Protein AF-A0A1I7PHN3-F1 (afdb_monomer_lite)

Organism: NCBI:txid1838286

Foldseek 3Di:
DEWECLDLQWIKDAFPWDFQDDDDPDDQKDFDQWFKKFALQWVAADQPADPWDWWWDQPFFKAFPVSHGQSTFTWDLLNPPPVPCLPQWDRSGSRMITTTHPPDGDGRIHHRVTQRIHGMTITNRVVCVVPVVGGDDAQDKGFMGDTVDDGTGGMYTYHHNPVPQPPVNVVVVVVVVVVVVVVVVVVVVVD

Structure (mmCIF, N/CA/C/O backbone):
data_AF-A0A1I7PHN3-F1
#
_entry.id   AF-A0A1I7PHN3-F1
#
loop_
_atom_site.group_PDB
_atom_site.id
_atom_site.type_symbol
_atom_site.label_atom_id
_atom_site.label_alt_id
_atom_site.label_comp_id
_atom_site.label_asym_id
_atom_site.label_entity_id
_atom_site.label_seq_id
_atom_site.pdbx_PDB_ins_code
_atom_site.Cartn_x
_atom_site.Cartn_y
_atom_site.Cartn_z
_atom_site.occupancy
_atom_site.B_iso_or_equiv
_atom_site.auth_seq_id
_atom_site.auth_comp_id
_atom_site.auth_asym_id
_atom_site.auth_ato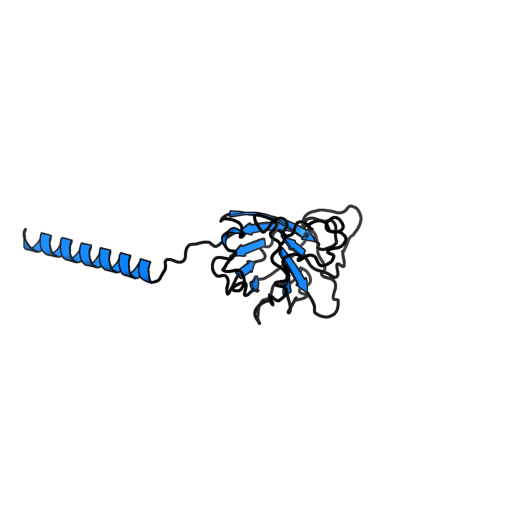m_id
_atom_site.pdbx_PDB_model_num
ATOM 1 N N . MET A 1 1 ? -2.211 -5.853 -6.332 1.00 86.94 1 MET A N 1
ATOM 2 C CA . MET A 1 1 ? -1.554 -5.504 -5.051 1.00 86.94 1 MET A CA 1
ATOM 3 C C . MET A 1 1 ? -2.606 -4.993 -4.086 1.00 86.94 1 MET A C 1
ATOM 5 O O . MET A 1 1 ? -3.570 -4.379 -4.527 1.00 86.94 1 MET A O 1
ATOM 9 N N . THR A 1 2 ? -2.439 -5.225 -2.792 1.00 91.44 2 THR A N 1
ATOM 10 C CA . THR A 1 2 ? -3.258 -4.582 -1.760 1.00 91.44 2 THR A CA 1
ATOM 11 C C . THR A 1 2 ? -2.400 -3.702 -0.872 1.00 91.44 2 THR A C 1
ATOM 13 O O . THR A 1 2 ? -1.249 -4.045 -0.610 1.00 91.44 2 THR A O 1
ATOM 16 N N . VAL A 1 3 ? -2.964 -2.585 -0.423 1.00 91.44 3 VAL A N 1
ATOM 17 C CA . VAL A 1 3 ? -2.303 -1.626 0.464 1.00 91.44 3 VAL A CA 1
ATOM 18 C C . VAL A 1 3 ? -3.120 -1.482 1.738 1.00 91.44 3 VAL A C 1
ATOM 20 O O . VAL A 1 3 ? -4.308 -1.177 1.666 1.00 91.44 3 VAL A O 1
ATOM 23 N N . ASP A 1 4 ? -2.495 -1.691 2.888 1.00 92.44 4 ASP A N 1
ATOM 24 C CA . ASP A 1 4 ? -3.081 -1.457 4.206 1.00 92.44 4 ASP A CA 1
ATOM 25 C C . ASP A 1 4 ? -2.299 -0.350 4.908 1.00 92.44 4 ASP A C 1
ATOM 27 O O . ASP A 1 4 ? -1.143 -0.535 5.282 1.00 92.44 4 ASP A O 1
ATOM 31 N N . TRP A 1 5 ? -2.930 0.811 5.061 1.00 91.31 5 TRP A N 1
ATOM 32 C CA . TRP A 1 5 ? -2.353 1.972 5.739 1.00 91.31 5 TRP A CA 1
ATOM 33 C C . TRP A 1 5 ? -3.040 2.269 7.080 1.00 91.31 5 TRP A C 1
ATOM 35 O O . TRP A 1 5 ? -2.892 3.363 7.616 1.00 91.31 5 TRP A O 1
ATOM 45 N N . SER A 1 6 ? -3.784 1.309 7.645 1.00 89.69 6 SER A N 1
ATOM 46 C CA . SER A 1 6 ? -4.470 1.477 8.938 1.00 89.69 6 SER A CA 1
ATOM 47 C C . SER A 1 6 ? -3.533 1.810 10.102 1.00 89.69 6 SER A C 1
ATOM 49 O O . SER A 1 6 ? -3.949 2.482 11.047 1.00 89.69 6 SER A O 1
ATOM 51 N N . ASP A 1 7 ? -2.273 1.389 10.007 1.00 90.00 7 ASP A N 1
ATOM 52 C CA . ASP A 1 7 ? -1.182 1.765 10.895 1.00 90.00 7 ASP A CA 1
ATOM 53 C C . ASP A 1 7 ? -0.070 2.418 10.072 1.00 90.00 7 ASP A C 1
ATOM 55 O O . ASP A 1 7 ? 0.645 1.747 9.328 1.00 90.00 7 ASP A O 1
ATOM 59 N N . LEU A 1 8 ? 0.093 3.736 10.211 1.00 86.81 8 LEU A N 1
ATOM 60 C CA . LEU A 1 8 ? 1.132 4.458 9.481 1.00 86.81 8 LEU A CA 1
ATOM 61 C C . LEU A 1 8 ? 2.546 4.051 9.901 1.00 86.81 8 LEU A C 1
ATOM 63 O O . LEU A 1 8 ? 3.457 4.242 9.112 1.00 86.81 8 LEU A O 1
ATOM 67 N N . SER A 1 9 ? 2.758 3.474 11.086 1.00 87.88 9 SER A N 1
ATOM 68 C CA . SER A 1 9 ? 4.080 2.954 11.467 1.00 87.88 9 SER A CA 1
ATOM 69 C C . SER A 1 9 ? 4.418 1.614 10.799 1.00 87.88 9 SER A C 1
ATOM 71 O O . SER A 1 9 ? 5.562 1.163 10.854 1.00 87.88 9 SER A O 1
ATOM 73 N N . ALA A 1 10 ? 3.432 0.981 10.155 1.00 88.25 10 ALA A N 1
ATOM 74 C CA . ALA A 1 10 ? 3.552 -0.333 9.544 1.00 88.25 10 ALA A CA 1
ATOM 75 C C . ALA A 1 10 ? 2.636 -0.478 8.315 1.00 88.25 10 ALA A C 1
ATOM 77 O O . ALA A 1 10 ? 1.857 -1.429 8.222 1.00 88.25 10 ALA A O 1
ATOM 78 N N . VAL A 1 11 ? 2.739 0.447 7.356 1.00 87.88 11 VAL A N 1
ATOM 79 C CA . VAL A 1 11 ? 1.954 0.412 6.113 1.00 87.88 11 VAL A CA 1
ATOM 80 C C . VAL A 1 11 ? 2.378 -0.777 5.267 1.00 87.88 11 VAL A C 1
ATOM 82 O O . VAL A 1 11 ? 3.550 -0.899 4.915 1.00 87.88 11 VAL A O 1
ATOM 85 N N . LYS A 1 12 ? 1.429 -1.645 4.914 1.00 89.69 12 LYS A N 1
ATOM 86 C CA . LYS A 1 12 ? 1.697 -2.916 4.234 1.00 89.69 12 LYS A CA 1
ATOM 87 C C . LYS A 1 12 ? 1.319 -2.864 2.767 1.00 89.69 12 LYS A C 1
ATOM 89 O O . LYS A 1 12 ? 0.202 -2.488 2.421 1.00 89.69 12 LYS A O 1
ATOM 94 N N . PHE A 1 13 ? 2.220 -3.337 1.921 1.00 87.75 13 PHE A N 1
ATOM 95 C CA . PHE A 1 13 ? 2.002 -3.582 0.503 1.00 87.75 13 PHE A CA 1
ATOM 96 C C . PHE A 1 13 ? 2.117 -5.082 0.272 1.00 87.75 13 PHE A C 1
ATOM 98 O O . PHE A 1 13 ? 3.203 -5.653 0.371 1.00 87.75 13 PHE A O 1
ATOM 105 N N . THR A 1 14 ? 0.995 -5.727 -0.027 1.00 88.19 14 THR A N 1
ATOM 106 C CA . THR A 1 14 ? 0.925 -7.180 -0.196 1.00 88.19 14 THR A CA 1
ATOM 107 C C . THR A 1 14 ? 0.687 -7.518 -1.663 1.00 88.19 14 THR A C 1
ATOM 109 O O . THR A 1 14 ? -0.251 -7.028 -2.310 1.00 88.19 14 THR A O 1
ATOM 112 N N . ALA A 1 15 ? 1.534 -8.382 -2.214 1.00 84.81 15 ALA A N 1
ATOM 113 C CA . ALA A 1 15 ? 1.330 -8.925 -3.544 1.00 84.81 15 ALA A CA 1
ATOM 114 C C . ALA A 1 15 ? 0.109 -9.859 -3.550 1.00 84.81 15 ALA A C 1
ATOM 116 O O . ALA A 1 15 ? -0.002 -10.766 -2.732 1.00 84.81 15 ALA A O 1
ATOM 117 N N . THR A 1 16 ? -0.814 -9.662 -4.492 1.00 80.50 16 THR A N 1
ATOM 118 C CA . THR A 1 16 ? -2.050 -10.463 -4.580 1.00 80.50 16 THR A CA 1
ATOM 119 C C . THR A 1 16 ? -1.989 -11.584 -5.613 1.00 80.50 16 THR A C 1
ATOM 121 O O . THR A 1 16 ? -3.005 -12.216 -5.883 1.00 80.50 16 THR A O 1
ATOM 124 N N . GLY A 1 17 ? -0.832 -11.820 -6.236 1.00 64.38 17 GLY A N 1
ATOM 125 C CA . GLY A 1 17 ? -0.686 -12.877 -7.239 1.00 64.38 17 GLY A CA 1
ATOM 126 C C . GLY A 1 17 ? -1.399 -12.613 -8.576 1.00 64.38 17 GLY A C 1
ATOM 127 O O . GLY A 1 17 ? -1.397 -13.485 -9.437 1.00 64.38 17 GLY A O 1
ATOM 128 N N . ALA A 1 18 ? -2.027 -11.447 -8.768 1.00 56.97 18 ALA A N 1
ATOM 129 C CA . ALA A 1 18 ? -2.679 -11.099 -10.029 1.00 56.97 18 ALA A CA 1
ATOM 130 C C . ALA A 1 18 ? -1.631 -10.639 -11.059 1.00 56.97 18 ALA A C 1
ATOM 132 O O . ALA A 1 18 ? -0.774 -9.820 -10.733 1.00 56.97 18 ALA A O 1
ATOM 133 N N . ASN A 1 19 ? -1.704 -11.219 -12.261 1.00 52.66 19 ASN A N 1
ATOM 134 C CA . ASN A 1 19 ? -0.751 -11.081 -13.368 1.00 52.66 19 ASN A CA 1
ATOM 135 C C . ASN A 1 19 ? -0.315 -9.635 -13.646 1.00 52.66 19 ASN A C 1
ATOM 137 O O . ASN A 1 19 ? -1.150 -8.730 -13.662 1.00 52.66 19 ASN A O 1
ATOM 141 N N . SER A 1 20 ? 0.966 -9.473 -13.989 1.00 52.09 20 SER A N 1
ATOM 142 C CA . SER A 1 20 ? 1.510 -8.291 -14.663 1.00 52.09 20 SER A CA 1
ATOM 143 C C . SER A 1 20 ? 0.843 -8.154 -16.034 1.00 52.09 20 SER A C 1
ATOM 145 O O . SER A 1 20 ? 1.181 -8.907 -16.942 1.00 52.09 20 SER A O 1
ATOM 147 N N . ALA A 1 21 ? -0.156 -7.287 -16.200 1.00 46.78 21 ALA A N 1
ATOM 148 C CA . ALA A 1 21 ? -0.913 -7.223 -17.453 1.00 46.78 21 ALA A CA 1
ATOM 149 C C . ALA A 1 21 ? -0.846 -5.850 -18.131 1.00 46.78 21 ALA A C 1
ATOM 151 O O . ALA A 1 21 ? -1.607 -4.956 -17.766 1.00 46.78 21 ALA A O 1
ATOM 152 N N . ILE A 1 22 ? 0.010 -5.751 -19.158 1.00 44.19 22 ILE A N 1
ATOM 153 C CA . ILE A 1 22 ? -0.294 -5.330 -20.539 1.00 44.19 22 ILE A CA 1
ATOM 154 C C . ILE A 1 22 ? 0.897 -5.729 -21.433 1.00 44.19 22 ILE A C 1
ATOM 156 O O . ILE A 1 22 ? 2.056 -5.494 -21.102 1.00 44.19 22 ILE A O 1
ATOM 160 N N . GLU A 1 23 ? 0.580 -6.348 -22.569 1.00 40.72 23 GLU A N 1
ATOM 161 C CA . GLU A 1 23 ? 1.511 -6.757 -23.619 1.00 40.72 23 GLU A CA 1
ATOM 162 C C . GLU A 1 23 ? 1.958 -5.517 -24.406 1.00 40.72 23 GLU A C 1
ATOM 164 O O . GLU A 1 23 ? 1.186 -4.942 -25.176 1.00 40.72 23 GLU A O 1
ATOM 169 N N . TYR A 1 24 ? 3.203 -5.080 -24.204 1.00 43.56 24 TYR A N 1
ATOM 170 C CA . TYR A 1 24 ? 3.873 -4.289 -25.228 1.00 43.56 24 TYR A CA 1
ATOM 171 C C . TYR A 1 24 ? 4.230 -5.234 -26.381 1.00 43.56 24 TYR A C 1
ATOM 173 O O . TYR A 1 24 ? 4.757 -6.319 -26.129 1.00 43.56 24 TYR A O 1
ATOM 181 N N . PRO A 1 25 ? 3.960 -4.860 -27.640 1.00 45.25 25 PRO A N 1
ATOM 182 C CA . PRO A 1 25 ? 4.007 -5.792 -28.762 1.00 45.25 25 PRO A CA 1
ATOM 183 C C . PRO A 1 25 ? 5.410 -6.313 -29.137 1.00 45.25 25 PRO A C 1
ATOM 185 O O . PRO A 1 25 ? 5.509 -7.020 -30.140 1.00 45.25 25 PRO A O 1
ATOM 188 N N . ASP A 1 26 ? 6.485 -5.994 -28.396 1.00 48.38 26 ASP A N 1
ATOM 189 C CA . ASP A 1 26 ? 7.855 -6.318 -28.825 1.00 48.38 26 ASP A CA 1
ATOM 190 C C . ASP A 1 26 ? 8.870 -6.882 -27.807 1.00 48.38 26 ASP A C 1
ATOM 192 O O . ASP A 1 26 ? 9.938 -7.291 -28.266 1.00 48.38 26 ASP A O 1
ATOM 196 N N . ALA A 1 27 ? 8.608 -7.004 -26.495 1.00 44.12 27 ALA A N 1
ATOM 197 C CA . ALA A 1 27 ? 9.669 -7.440 -25.570 1.00 44.12 27 ALA A CA 1
ATOM 198 C C . ALA A 1 27 ? 9.298 -8.638 -24.691 1.00 44.12 27 ALA A C 1
ATOM 200 O O . ALA A 1 27 ? 8.416 -8.599 -23.838 1.00 44.12 27 ALA A O 1
ATOM 201 N N . THR A 1 28 ? 10.057 -9.718 -24.869 1.00 47.66 28 THR A N 1
ATOM 202 C CA . THR A 1 28 ? 9.930 -10.973 -24.121 1.00 47.66 28 THR A CA 1
ATOM 203 C C . THR A 1 28 ? 10.506 -10.931 -22.706 1.00 47.66 28 THR A C 1
ATOM 205 O O . THR A 1 28 ? 10.306 -11.893 -21.984 1.00 47.66 28 THR A O 1
ATOM 208 N N . ASN A 1 29 ? 11.217 -9.872 -22.311 1.00 51.12 29 ASN A N 1
ATOM 209 C CA . ASN A 1 29 ? 11.673 -9.596 -20.945 1.00 51.12 29 ASN A CA 1
ATOM 210 C C . ASN A 1 29 ? 12.049 -8.115 -20.883 1.00 51.12 29 ASN A C 1
ATOM 212 O O . ASN A 1 29 ? 12.830 -7.663 -21.722 1.00 51.12 29 ASN A O 1
ATOM 216 N N . TYR A 1 30 ? 11.531 -7.376 -19.905 1.00 53.06 30 TYR A N 1
ATOM 217 C CA . TYR A 1 30 ? 12.014 -6.029 -19.641 1.00 53.06 30 TYR A CA 1
ATOM 218 C C . TYR A 1 30 ? 12.937 -6.022 -18.433 1.00 53.06 30 TYR A C 1
ATOM 220 O O . TYR A 1 30 ? 12.593 -6.538 -17.372 1.00 53.06 30 TYR A O 1
ATOM 228 N N . SER A 1 31 ? 14.083 -5.387 -18.634 1.00 52.09 31 SER A N 1
ATOM 229 C CA . SER A 1 31 ? 15.007 -4.968 -17.600 1.00 52.09 31 SER A CA 1
ATOM 230 C C . SER A 1 31 ? 14.703 -3.507 -17.278 1.00 52.09 31 SER A C 1
ATOM 232 O O . SER A 1 31 ? 15.060 -2.634 -18.069 1.00 52.09 31 SER A O 1
ATOM 234 N N . PHE A 1 32 ? 14.006 -3.227 -16.177 1.00 55.41 32 PHE A N 1
ATOM 235 C CA . PHE A 1 32 ? 13.850 -1.850 -15.702 1.00 55.41 32 PHE A CA 1
ATOM 236 C C . PHE A 1 32 ? 14.680 -1.642 -14.445 1.00 55.41 32 PHE A C 1
ATOM 238 O O . PHE A 1 32 ? 14.627 -2.442 -13.508 1.00 55.41 32 PHE A O 1
ATOM 245 N N . SER A 1 33 ? 15.422 -0.540 -14.438 1.00 53.34 33 SER A N 1
ATOM 246 C CA . SER A 1 33 ? 16.357 -0.190 -13.377 1.00 53.34 33 SER A CA 1
ATOM 247 C C . SER A 1 33 ? 15.681 0.320 -12.102 1.00 53.34 33 SER A C 1
ATOM 249 O O . SER A 1 33 ? 16.317 0.308 -11.055 1.00 53.34 33 SER A O 1
ATOM 251 N N . ASP A 1 34 ? 14.410 0.739 -12.142 1.00 63.94 34 ASP A N 1
ATOM 252 C CA . ASP A 1 34 ? 14.036 1.842 -11.247 1.00 63.94 34 ASP A CA 1
ATOM 253 C C . ASP A 1 34 ? 12.703 1.725 -10.486 1.00 63.94 34 ASP A C 1
ATOM 255 O O . ASP A 1 34 ? 12.377 2.658 -9.766 1.00 63.94 34 ASP A O 1
ATOM 259 N N . GLY A 1 35 ? 11.934 0.630 -10.555 1.00 74.94 35 GLY A N 1
ATOM 260 C CA . GLY A 1 35 ? 10.776 0.460 -9.653 1.00 74.94 35 GLY A CA 1
ATOM 261 C C . GLY A 1 35 ? 9.415 0.206 -10.302 1.00 74.94 35 GLY A C 1
ATOM 262 O O . GLY A 1 35 ? 9.289 -0.116 -11.484 1.00 74.94 35 GLY A O 1
ATOM 263 N N . ILE A 1 36 ? 8.377 0.396 -9.491 1.00 78.88 36 ILE A N 1
ATOM 264 C CA . ILE A 1 36 ? 6.980 0.535 -9.912 1.00 78.88 36 ILE A CA 1
ATOM 265 C C . ILE A 1 36 ? 6.341 1.771 -9.298 1.00 78.88 36 ILE A C 1
ATOM 267 O O . ILE A 1 36 ? 6.763 2.227 -8.237 1.00 78.88 36 ILE A O 1
ATOM 271 N N . ALA A 1 37 ? 5.279 2.256 -9.932 1.00 82.56 37 ALA A N 1
ATOM 272 C CA . ALA A 1 37 ? 4.430 3.325 -9.433 1.00 82.56 37 ALA A CA 1
ATOM 273 C C . ALA A 1 37 ? 3.001 2.825 -9.199 1.00 82.56 37 ALA A C 1
ATOM 275 O O . ALA A 1 37 ? 2.405 2.155 -10.041 1.00 82.56 37 ALA A O 1
ATOM 276 N N . LEU A 1 38 ? 2.430 3.177 -8.056 1.00 86.31 38 LEU A N 1
ATOM 277 C CA . LEU A 1 38 ? 1.005 3.125 -7.785 1.00 86.31 38 LEU A CA 1
ATOM 278 C C . LEU A 1 38 ? 0.437 4.485 -8.182 1.00 86.31 38 LEU A C 1
ATOM 280 O O . LEU A 1 38 ? 0.536 5.453 -7.424 1.00 86.31 38 LEU A O 1
ATOM 284 N N . LEU A 1 39 ? -0.142 4.548 -9.378 1.00 85.00 39 LEU A N 1
ATOM 285 C CA . LEU A 1 39 ? -0.652 5.793 -9.936 1.00 85.00 39 LEU A CA 1
ATOM 286 C C . LEU A 1 39 ? -1.852 6.308 -9.147 1.00 85.00 39 LEU A C 1
ATOM 288 O O . LEU A 1 39 ? -2.760 5.535 -8.818 1.00 85.00 39 LEU A O 1
ATOM 292 N N . ASN A 1 40 ? -1.885 7.622 -8.931 1.00 85.38 40 ASN A N 1
ATOM 293 C CA . ASN A 1 40 ? -2.916 8.364 -8.210 1.00 85.38 40 ASN A CA 1
ATOM 294 C C . ASN A 1 40 ? -3.249 7.738 -6.851 1.00 85.38 40 ASN A C 1
ATOM 296 O O . ASN A 1 40 ? -4.418 7.649 -6.468 1.00 85.38 40 ASN A O 1
ATOM 300 N N . PHE A 1 41 ? -2.234 7.232 -6.150 1.00 87.25 41 PHE A N 1
ATOM 301 C CA . PHE A 1 41 ? -2.422 6.652 -4.828 1.00 87.25 41 PHE A CA 1
ATOM 302 C C . PHE A 1 41 ? -2.973 7.694 -3.851 1.00 87.25 41 PHE A C 1
ATOM 304 O O . PHE A 1 41 ? -3.959 7.442 -3.163 1.00 87.25 41 PHE A O 1
ATOM 311 N N . PHE A 1 42 ? -2.385 8.886 -3.821 1.00 86.31 42 PHE A N 1
ATOM 312 C CA . PHE A 1 42 ? -2.891 10.006 -3.042 1.00 86.31 42 PHE A CA 1
ATOM 313 C C . PHE A 1 42 ? -4.055 10.703 -3.753 1.00 86.31 42 PHE A C 1
ATOM 315 O O . PHE A 1 42 ? -4.104 10.815 -4.975 1.00 86.31 42 PHE A O 1
ATOM 322 N N . THR A 1 43 ? -5.002 11.227 -2.977 1.00 87.81 43 THR A N 1
ATOM 323 C CA . THR A 1 43 ? -6.227 11.852 -3.505 1.00 87.81 43 THR A CA 1
ATOM 324 C C . THR A 1 43 ? -6.007 13.241 -4.110 1.00 87.81 43 THR A C 1
ATOM 326 O O . THR A 1 43 ? -6.883 13.754 -4.809 1.00 87.81 43 THR A O 1
ATOM 329 N N . SER A 1 44 ? -4.854 13.867 -3.859 1.00 82.25 44 SER A N 1
ATOM 330 C CA . SER A 1 44 ? -4.475 15.145 -4.461 1.00 82.25 44 SER A CA 1
ATOM 331 C C . SER A 1 44 ? -2.964 15.338 -4.477 1.00 82.25 44 SER A C 1
ATOM 333 O O . SER A 1 44 ? -2.281 14.926 -3.538 1.00 82.25 44 SER A O 1
ATOM 335 N N . SER A 1 45 ? -2.474 16.074 -5.472 1.00 71.12 45 SER A N 1
ATOM 336 C CA . SER A 1 45 ? -1.114 16.604 -5.497 1.00 71.12 45 SER A CA 1
ATOM 337 C C . SER A 1 45 ? -0.918 17.598 -4.349 1.00 71.12 45 SER A C 1
ATOM 339 O O . SER A 1 45 ? -1.587 18.634 -4.304 1.00 71.12 45 SER A O 1
ATOM 341 N N . VAL A 1 46 ? 0.003 17.328 -3.430 1.00 60.66 46 VAL A N 1
ATOM 342 C CA . VAL A 1 46 ? 0.438 18.320 -2.439 1.00 60.66 46 VAL A CA 1
ATOM 343 C C . VAL A 1 46 ? 1.945 18.442 -2.534 1.00 60.66 46 VAL A C 1
ATOM 345 O O . VAL A 1 46 ? 2.651 17.438 -2.501 1.00 60.66 46 VAL A O 1
ATOM 348 N N . VAL A 1 47 ? 2.435 19.679 -2.607 1.00 57.25 47 VAL A N 1
ATOM 349 C CA . VAL A 1 47 ? 3.858 19.992 -2.450 1.00 57.25 47 VAL A CA 1
ATOM 350 C C . VAL A 1 47 ? 4.222 19.775 -0.982 1.00 57.25 47 VAL A C 1
ATOM 352 O O . VAL A 1 47 ? 4.271 20.713 -0.191 1.00 57.25 47 VAL A O 1
ATOM 355 N N . VAL A 1 48 ? 4.402 18.524 -0.570 1.00 54.88 48 VAL A N 1
ATOM 356 C CA . VAL A 1 48 ? 5.123 18.242 0.676 1.00 54.88 48 VAL A CA 1
ATOM 357 C C . VAL A 1 48 ? 6.573 18.103 0.250 1.00 54.88 48 VAL A C 1
ATOM 359 O O . VAL A 1 48 ? 6.912 17.102 -0.362 1.00 54.88 48 VAL A O 1
ATOM 362 N N . GLN A 1 49 ? 7.384 19.135 0.460 1.00 51.50 49 GLN A N 1
ATOM 363 C CA . GLN A 1 49 ? 8.822 19.054 0.193 1.00 51.50 49 GLN A CA 1
ATOM 364 C C . GLN A 1 49 ? 9.385 17.735 0.726 1.00 51.50 49 GLN A C 1
ATOM 366 O O . GLN A 1 49 ? 9.136 17.435 1.895 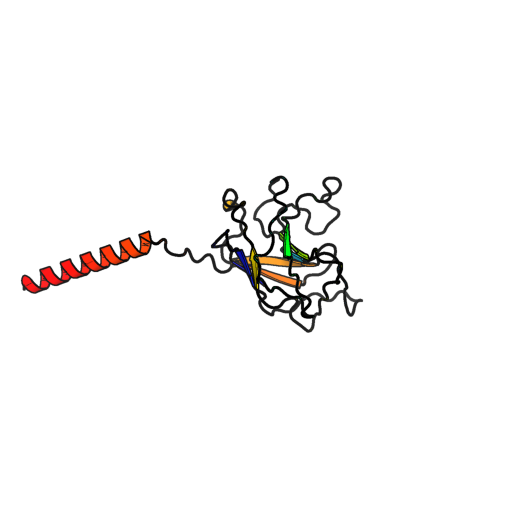1.00 51.50 49 GLN A O 1
ATOM 371 N N . ASP A 1 50 ? 10.076 16.996 -0.149 1.00 52.91 50 ASP A N 1
ATOM 372 C CA . ASP A 1 50 ? 10.939 15.841 0.120 1.00 52.91 50 ASP A CA 1
ATOM 373 C C . ASP A 1 50 ? 10.769 15.242 1.510 1.00 52.91 50 ASP A C 1
ATOM 375 O O . ASP A 1 50 ? 11.448 15.602 2.474 1.00 52.91 50 ASP A O 1
ATOM 379 N N . LEU A 1 51 ? 9.862 14.277 1.595 1.00 54.97 51 LEU A N 1
ATOM 380 C CA . LEU A 1 51 ? 9.876 13.296 2.672 1.00 54.97 51 LEU A CA 1
ATOM 381 C C . LEU A 1 51 ? 10.480 11.983 2.152 1.00 54.97 51 LEU A C 1
ATOM 383 O O . LEU A 1 51 ? 10.004 10.893 2.483 1.00 54.97 51 LEU A O 1
ATOM 387 N N . ASP A 1 52 ? 11.529 12.119 1.336 1.00 54.62 52 ASP A N 1
ATOM 388 C CA . ASP A 1 52 ? 12.413 11.050 0.884 1.00 54.62 52 ASP A CA 1
ATOM 389 C C . ASP A 1 52 ? 13.022 10.380 2.118 1.00 54.62 52 ASP A C 1
ATOM 391 O O . ASP A 1 52 ? 13.751 11.007 2.891 1.00 54.62 52 ASP A O 1
ATOM 395 N N . GLY A 1 53 ? 12.720 9.101 2.344 1.00 54.12 53 GLY A N 1
ATOM 396 C CA . GLY A 1 53 ? 13.330 8.384 3.469 1.00 54.12 53 GLY A CA 1
ATOM 397 C C . GLY A 1 53 ? 12.542 7.229 4.063 1.00 54.12 53 GLY A C 1
ATOM 398 O O . GLY A 1 53 ? 13.013 6.628 5.030 1.00 54.12 53 GLY A O 1
ATOM 399 N N . GLY A 1 54 ? 11.378 6.876 3.514 1.00 57.91 54 GLY A N 1
ATOM 400 C CA . GLY A 1 54 ? 10.702 5.650 3.924 1.00 57.91 54 GLY A CA 1
ATOM 401 C C . GLY A 1 54 ? 11.500 4.436 3.450 1.00 57.91 54 GLY A C 1
ATOM 402 O O . GLY A 1 54 ? 11.415 4.046 2.292 1.00 57.91 54 GLY A O 1
ATOM 403 N N . SER A 1 55 ? 12.295 3.831 4.329 1.00 60.44 55 SER A N 1
ATOM 404 C CA . SER A 1 55 ? 12.875 2.508 4.088 1.00 60.44 55 SER A CA 1
ATOM 405 C C . SER A 1 55 ? 11.856 1.448 4.480 1.00 60.44 55 SER A C 1
ATOM 407 O O . SER A 1 55 ? 11.219 1.559 5.530 1.00 60.44 55 SER A O 1
ATOM 409 N N . SER A 1 56 ? 11.749 0.373 3.700 1.00 62.44 56 SER A N 1
ATOM 410 C CA . SER A 1 56 ? 11.081 -0.836 4.175 1.00 62.44 56 SER A CA 1
ATOM 411 C C . SER A 1 56 ? 11.696 -1.281 5.506 1.00 62.44 56 SER A C 1
ATOM 413 O O . SER A 1 56 ? 12.922 -1.262 5.673 1.00 62.44 56 SER A O 1
ATOM 415 N N . THR A 1 57 ? 10.852 -1.690 6.448 1.00 66.31 57 THR A N 1
ATOM 416 C CA . THR A 1 57 ? 11.291 -2.257 7.726 1.00 66.31 57 THR A CA 1
ATOM 417 C C . THR A 1 57 ? 12.140 -3.515 7.489 1.00 66.31 57 THR A C 1
ATOM 419 O O . THR A 1 57 ? 11.824 -4.310 6.590 1.00 66.31 57 THR A O 1
ATOM 422 N N . PRO A 1 58 ? 13.215 -3.735 8.274 1.00 63.00 58 PRO A N 1
ATOM 423 C CA . PRO A 1 58 ? 14.038 -4.935 8.153 1.00 63.00 58 PRO A CA 1
ATOM 424 C C . PRO A 1 58 ? 13.195 -6.217 8.225 1.00 63.00 58 PRO A C 1
ATOM 426 O O . PRO A 1 58 ? 12.446 -6.414 9.178 1.00 63.00 58 PRO A O 1
ATOM 429 N N . GLY A 1 59 ? 13.332 -7.096 7.227 1.00 57.69 59 GLY A N 1
ATOM 430 C CA . GLY A 1 59 ? 12.564 -8.347 7.127 1.00 57.69 59 GLY A CA 1
ATOM 431 C C . GLY A 1 59 ? 11.335 -8.291 6.211 1.00 57.69 59 GLY A C 1
ATOM 432 O O . GLY A 1 59 ? 10.716 -9.327 5.981 1.00 57.69 59 GLY A O 1
ATOM 433 N N . SER A 1 60 ? 11.013 -7.125 5.644 1.00 63.88 60 SER A N 1
ATOM 434 C CA . SER A 1 60 ? 10.092 -7.010 4.506 1.00 63.88 60 SER A CA 1
ATOM 435 C C . SER A 1 60 ? 10.611 -7.805 3.298 1.00 63.88 60 SER A C 1
ATOM 437 O O . SER A 1 60 ? 11.812 -7.818 3.029 1.00 63.88 60 SER A O 1
ATOM 439 N N . THR A 1 61 ? 9.721 -8.491 2.576 1.00 68.75 61 THR A N 1
ATOM 440 C CA . THR A 1 61 ? 10.061 -9.417 1.477 1.00 68.75 61 THR A CA 1
ATOM 441 C C . THR A 1 61 ? 9.121 -9.250 0.286 1.00 68.75 61 THR A C 1
ATOM 443 O O . THR A 1 61 ? 8.564 -10.223 -0.219 1.00 68.75 61 THR A O 1
ATOM 446 N N . LEU A 1 62 ? 8.931 -8.017 -0.185 1.00 72.62 62 LEU A N 1
ATOM 447 C CA . LEU A 1 62 ? 8.339 -7.823 -1.505 1.00 72.62 62 LEU A CA 1
ATOM 448 C C . LEU A 1 62 ? 9.412 -8.147 -2.548 1.00 72.62 62 LEU A C 1
ATOM 450 O O . LEU A 1 62 ? 10.447 -7.485 -2.617 1.00 72.62 62 LEU A O 1
ATOM 454 N N . THR A 1 63 ? 9.196 -9.215 -3.303 1.00 72.94 63 THR A N 1
ATOM 455 C CA . THR A 1 63 ? 10.132 -9.701 -4.321 1.00 72.94 63 THR A CA 1
ATOM 456 C C . THR A 1 63 ? 9.479 -9.673 -5.683 1.00 72.94 63 THR A C 1
ATOM 458 O O . THR A 1 63 ? 8.262 -9.841 -5.794 1.00 72.94 63 THR A O 1
ATOM 461 N N . ASP A 1 64 ? 10.276 -9.457 -6.724 1.00 68.62 64 ASP A N 1
ATOM 462 C CA . ASP A 1 64 ? 9.788 -9.585 -8.090 1.00 68.62 64 ASP A CA 1
ATOM 463 C C . ASP A 1 64 ? 9.525 -11.057 -8.463 1.00 68.62 64 ASP A C 1
ATOM 465 O O . ASP A 1 64 ? 9.697 -11.998 -7.673 1.00 68.62 64 ASP A O 1
ATOM 469 N N . SER A 1 65 ? 9.091 -11.265 -9.703 1.00 67.06 65 SER A N 1
ATOM 470 C CA . SER A 1 65 ? 8.807 -12.598 -10.233 1.00 67.06 65 SER A CA 1
ATOM 471 C C . SER A 1 65 ? 10.042 -13.512 -10.331 1.00 67.06 65 SER A C 1
ATOM 473 O O . SER A 1 65 ? 9.892 -14.735 -10.353 1.00 67.06 65 SER A O 1
ATOM 475 N N . ALA A 1 66 ? 11.252 -12.944 -10.342 1.00 66.44 66 ALA A N 1
ATOM 476 C CA . ALA A 1 66 ? 12.523 -13.663 -10.375 1.00 66.44 66 ALA A CA 1
ATOM 477 C C . ALA A 1 66 ? 13.061 -13.993 -8.968 1.00 66.44 66 ALA A C 1
ATOM 479 O O . ALA A 1 66 ? 14.096 -14.651 -8.839 1.00 66.44 66 ALA A O 1
ATOM 480 N N . GLY A 1 67 ? 12.364 -13.572 -7.905 1.00 66.19 67 GLY A N 1
ATOM 481 C CA . GLY A 1 67 ? 12.811 -13.754 -6.525 1.00 66.19 67 GLY A CA 1
ATOM 482 C C . GLY A 1 67 ? 13.985 -12.849 -6.150 1.00 66.19 67 GLY A C 1
ATOM 483 O O . GLY A 1 67 ? 14.619 -13.075 -5.116 1.00 66.19 67 GLY A O 1
ATOM 484 N N . VAL A 1 68 ? 14.275 -11.830 -6.963 1.00 64.25 68 VAL A N 1
ATOM 485 C CA . VAL A 1 68 ? 15.270 -10.808 -6.653 1.00 64.25 68 VAL A CA 1
ATOM 486 C C . VAL A 1 68 ? 14.617 -9.846 -5.662 1.00 64.25 68 VAL A C 1
ATOM 488 O O . VAL A 1 68 ? 13.658 -9.137 -5.960 1.00 64.25 68 VAL A O 1
ATOM 491 N N . VAL A 1 69 ? 15.079 -9.916 -4.413 1.00 58.31 69 VAL A N 1
ATOM 492 C CA . VAL A 1 69 ? 14.540 -9.138 -3.293 1.00 58.31 69 VAL A CA 1
ATOM 493 C C . VAL A 1 69 ? 15.081 -7.713 -3.351 1.00 58.31 69 VAL A C 1
ATOM 495 O O . VAL A 1 69 ? 16.294 -7.505 -3.310 1.00 58.31 69 VAL A O 1
ATOM 498 N N . SER A 1 70 ? 14.187 -6.726 -3.302 1.00 49.31 70 SER A N 1
ATOM 499 C CA . SER A 1 70 ? 14.518 -5.386 -2.823 1.00 49.31 70 SER A CA 1
ATOM 500 C C . SER A 1 70 ? 14.626 -5.429 -1.298 1.00 49.31 70 SER A C 1
ATOM 502 O O . SER A 1 70 ? 13.628 -5.303 -0.594 1.00 49.31 70 SER A O 1
ATOM 504 N N . SER A 1 71 ? 15.827 -5.631 -0.749 1.00 45.09 71 SER A N 1
ATOM 505 C CA . SER A 1 71 ? 16.038 -5.481 0.704 1.00 45.09 71 SER A CA 1
ATOM 506 C C . SER A 1 71 ? 16.045 -4.011 1.138 1.00 45.09 71 SER A C 1
ATOM 508 O O . SER A 1 71 ? 16.187 -3.711 2.319 1.00 45.09 71 SER A O 1
ATOM 510 N N . ILE A 1 72 ? 15.934 -3.100 0.171 1.00 53.00 72 ILE A N 1
ATOM 511 C CA . ILE A 1 72 ? 15.815 -1.662 0.362 1.00 53.00 72 ILE A CA 1
ATOM 512 C C . ILE A 1 72 ? 14.739 -1.184 -0.614 1.00 53.00 72 ILE A C 1
ATOM 514 O O . ILE A 1 72 ? 15.049 -0.544 -1.618 1.00 53.00 72 ILE A O 1
ATOM 518 N N . THR A 1 73 ? 13.479 -1.572 -0.383 1.00 52.00 73 THR A N 1
ATOM 519 C CA . THR A 1 73 ? 12.384 -0.874 -1.059 1.00 52.00 73 THR A CA 1
ATOM 520 C C . THR A 1 73 ? 12.312 0.509 -0.437 1.00 52.00 73 THR A C 1
ATOM 522 O O . THR A 1 73 ? 12.123 0.629 0.778 1.00 52.00 73 THR A O 1
ATOM 525 N N . ILE A 1 74 ? 12.519 1.540 -1.244 1.00 55.03 74 ILE A N 1
ATOM 526 C CA . ILE A 1 74 ? 12.308 2.917 -0.813 1.00 55.03 74 ILE A CA 1
ATOM 527 C C . ILE A 1 74 ? 10.897 3.319 -1.208 1.00 55.03 74 ILE A C 1
ATOM 529 O O . ILE A 1 74 ? 10.441 3.028 -2.313 1.00 55.03 74 ILE A O 1
ATOM 533 N N . PHE A 1 75 ? 10.220 3.949 -0.260 1.00 53.53 75 PHE A N 1
ATOM 534 C CA . PHE A 1 75 ? 9.056 4.768 -0.502 1.00 53.53 75 PHE A CA 1
ATOM 535 C C . PHE A 1 75 ? 9.549 6.150 -0.921 1.00 53.53 75 PHE A C 1
ATOM 537 O O . PHE A 1 75 ? 10.181 6.851 -0.124 1.00 53.53 75 PHE A O 1
ATOM 544 N N . ASP A 1 76 ? 9.238 6.532 -2.150 1.00 56.75 76 ASP A N 1
ATOM 545 C CA . ASP A 1 76 ? 9.181 7.936 -2.529 1.00 56.75 76 ASP A CA 1
ATOM 546 C C . ASP A 1 76 ? 7.743 8.246 -2.948 1.00 56.75 76 ASP A C 1
ATOM 548 O O . ASP A 1 76 ? 7.050 7.450 -3.590 1.00 56.75 76 ASP A O 1
ATOM 552 N N . ARG A 1 77 ? 7.262 9.414 -2.543 1.00 54.97 77 ARG A N 1
ATOM 553 C CA . ARG A 1 77 ? 6.112 10.011 -3.197 1.00 54.97 77 ARG A CA 1
ATOM 554 C C . ARG A 1 77 ? 6.670 10.942 -4.248 1.00 54.97 77 ARG A C 1
ATOM 556 O O . ARG A 1 77 ? 6.774 12.119 -3.912 1.00 54.97 77 ARG A O 1
ATOM 563 N N . LEU A 1 78 ? 6.944 10.412 -5.453 1.00 47.59 78 LEU A N 1
ATOM 564 C CA . LEU A 1 78 ? 7.550 11.095 -6.610 1.00 47.59 78 LEU A CA 1
ATOM 565 C C . LEU A 1 78 ? 7.640 12.604 -6.377 1.00 47.59 78 LEU A C 1
ATOM 567 O O . LEU A 1 78 ? 6.782 13.399 -6.783 1.00 47.59 78 LEU A O 1
ATOM 571 N N . SER A 1 79 ? 8.642 12.962 -5.585 1.00 44.66 79 SER A N 1
ATOM 572 C CA . SER A 1 79 ? 8.797 14.294 -5.046 1.00 44.66 79 SER A CA 1
ATOM 573 C C . SER A 1 79 ? 9.731 14.965 -6.011 1.00 44.66 79 SER A C 1
ATOM 575 O O . SER A 1 79 ? 10.931 15.037 -5.798 1.00 44.66 79 SER A O 1
ATOM 577 N N . SER A 1 80 ? 9.195 15.409 -7.149 1.00 40.62 80 SER A N 1
ATOM 578 C CA . SER A 1 80 ? 9.892 16.381 -7.994 1.00 40.62 80 SER A CA 1
ATOM 579 C C . SER A 1 80 ? 11.349 16.035 -8.350 1.00 40.62 80 SER A C 1
ATOM 581 O O . SER A 1 80 ? 12.151 16.950 -8.533 1.00 40.62 80 SER A O 1
ATOM 583 N N . TRP A 1 81 ? 11.718 14.750 -8.503 1.00 39.22 81 TRP A N 1
ATOM 584 C CA . TRP A 1 81 ? 13.112 14.368 -8.806 1.00 39.22 81 TRP A CA 1
ATOM 585 C C . TRP A 1 81 ? 13.614 14.932 -10.152 1.00 39.22 81 TRP A C 1
ATOM 587 O O . TRP A 1 81 ? 14.790 14.836 -10.494 1.00 39.22 81 TRP A O 1
ATOM 597 N N . ASN A 1 82 ? 12.736 15.625 -10.883 1.00 42.75 82 ASN A N 1
ATOM 598 C CA . ASN A 1 82 ? 13.113 16.693 -11.786 1.00 42.75 82 ASN A CA 1
ATOM 599 C C . ASN A 1 82 ? 12.077 17.846 -11.779 1.00 42.75 82 ASN A C 1
ATOM 601 O O . ASN A 1 82 ? 11.210 17.907 -12.649 1.00 42.75 82 ASN A O 1
ATOM 605 N N . ASP A 1 83 ? 12.186 18.797 -10.842 1.00 44.66 83 ASP A N 1
ATOM 606 C CA . ASP A 1 83 ? 11.395 20.053 -10.782 1.00 44.66 83 ASP A CA 1
ATOM 607 C C . ASP A 1 83 ? 11.574 20.967 -12.023 1.00 44.66 83 ASP A C 1
ATOM 609 O O . ASP A 1 83 ? 11.045 22.074 -12.088 1.00 44.66 83 ASP A O 1
ATOM 613 N N . SER A 1 84 ? 12.316 20.522 -13.047 1.00 48.16 84 SER A N 1
ATOM 614 C CA . SER A 1 84 ? 12.381 21.216 -14.336 1.00 48.16 84 SER A CA 1
ATOM 615 C C . SER A 1 84 ? 11.426 20.668 -15.402 1.00 48.16 84 SER A C 1
ATOM 617 O O . SER A 1 84 ? 11.166 21.387 -16.366 1.00 48.16 84 SER A O 1
ATOM 619 N N . ASP A 1 85 ? 10.867 19.458 -15.241 1.00 46.12 85 ASP A N 1
ATOM 620 C CA . ASP A 1 85 ? 9.934 18.894 -16.228 1.00 46.12 85 ASP A CA 1
ATOM 621 C C . ASP A 1 85 ? 8.940 17.868 -15.629 1.00 46.12 85 ASP A C 1
ATOM 623 O O . ASP A 1 85 ? 9.064 16.658 -15.845 1.00 46.12 85 ASP A O 1
ATOM 627 N N . PRO A 1 86 ? 7.914 18.322 -14.879 1.00 45.88 86 PRO A N 1
ATOM 628 C CA . PRO A 1 86 ? 6.881 17.457 -14.290 1.00 45.88 86 PRO A CA 1
ATOM 629 C C . PRO A 1 86 ? 6.034 16.680 -15.323 1.00 45.88 86 PRO A C 1
ATOM 631 O O . PRO A 1 86 ? 5.209 15.854 -14.941 1.00 45.88 86 PRO A O 1
ATOM 634 N N . GLY A 1 87 ? 6.227 16.916 -16.628 1.00 43.53 87 GLY A N 1
ATOM 635 C CA . GLY A 1 87 ? 5.583 16.175 -17.718 1.00 43.53 87 GLY A CA 1
ATOM 636 C C . GLY A 1 87 ? 6.423 15.045 -18.327 1.00 43.53 87 GLY A C 1
ATOM 637 O O . GLY A 1 87 ? 5.902 14.313 -19.168 1.00 43.53 87 GLY A O 1
ATOM 638 N N . ALA A 1 88 ? 7.695 14.892 -17.940 1.00 47.09 88 ALA A N 1
ATOM 639 C CA . ALA A 1 88 ? 8.610 13.933 -18.568 1.00 47.09 88 ALA A CA 1
ATOM 640 C C . ALA A 1 88 ? 8.419 12.477 -18.103 1.00 47.09 88 ALA A C 1
ATOM 642 O O . ALA A 1 88 ? 8.851 11.559 -18.799 1.00 47.09 88 ALA A O 1
ATOM 643 N N . TYR A 1 89 ? 7.749 12.254 -16.967 1.00 55.72 89 TYR A N 1
ATOM 644 C CA . TYR A 1 89 ? 7.489 10.918 -16.432 1.00 55.72 89 TYR A CA 1
ATOM 645 C C . TYR A 1 89 ? 5.983 10.620 -16.429 1.00 55.72 89 TYR A C 1
ATOM 647 O O . TYR A 1 89 ? 5.205 11.445 -15.931 1.00 55.72 89 TYR A O 1
ATOM 655 N N . PRO A 1 90 ? 5.535 9.460 -16.947 1.00 47.03 90 PRO A N 1
ATOM 656 C CA . PRO A 1 90 ? 4.167 9.008 -16.717 1.00 47.03 90 PRO A CA 1
ATOM 657 C C . PRO A 1 90 ? 3.959 8.887 -15.200 1.00 47.03 90 PRO A C 1
ATOM 659 O O . PRO A 1 90 ? 4.665 8.125 -14.547 1.00 47.03 90 PRO A O 1
ATOM 662 N N . GLY A 1 91 ? 3.064 9.707 -14.633 1.00 50.78 91 GLY A N 1
ATOM 663 C CA . GLY A 1 91 ? 2.819 9.741 -13.183 1.00 50.78 91 GLY A CA 1
ATOM 664 C C . GLY A 1 91 ? 3.396 10.933 -12.399 1.00 50.78 91 GLY A C 1
ATOM 665 O O . GLY A 1 91 ? 3.228 11.027 -11.187 1.00 50.78 91 GLY A O 1
ATOM 666 N N . GLY A 1 92 ? 4.023 11.912 -13.063 1.00 54.12 92 GLY A N 1
ATOM 667 C CA . GLY A 1 92 ? 4.593 13.136 -12.460 1.00 54.12 92 GLY A CA 1
ATOM 668 C C . GLY A 1 92 ? 3.614 14.130 -11.813 1.00 54.12 92 GLY A C 1
ATOM 669 O O . GLY A 1 92 ? 3.831 15.336 -11.875 1.00 54.12 92 GLY A O 1
ATOM 670 N N . ASN A 1 93 ? 2.515 13.673 -11.213 1.00 61.62 93 ASN A N 1
ATOM 671 C CA . ASN A 1 93 ? 1.461 14.525 -10.659 1.00 61.62 93 ASN A CA 1
ATOM 672 C C . ASN A 1 93 ? 1.562 14.734 -9.134 1.00 61.62 93 ASN A C 1
ATOM 674 O O . ASN A 1 93 ? 0.677 15.354 -8.550 1.00 61.62 93 ASN A O 1
ATOM 678 N N . GLY A 1 94 ? 2.603 14.214 -8.472 1.00 65.56 94 GLY A N 1
ATOM 679 C CA . GLY A 1 94 ? 2.784 14.328 -7.018 1.00 65.56 94 GLY A CA 1
ATOM 680 C C . GLY A 1 94 ? 1.730 13.583 -6.190 1.00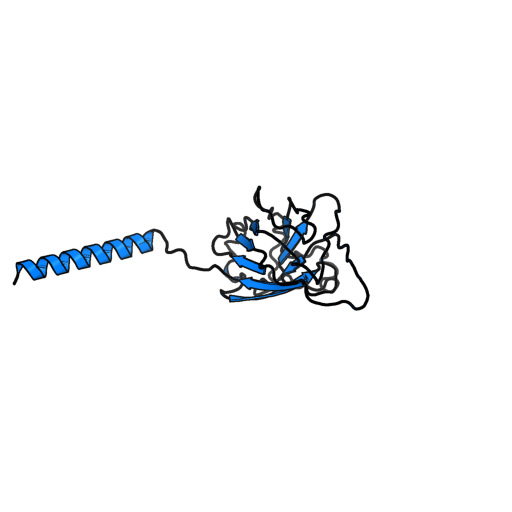 65.56 94 GLY A C 1
ATOM 681 O O . GLY A 1 94 ? 1.567 13.869 -5.002 1.00 65.56 94 GLY A O 1
ATOM 682 N N . SER A 1 95 ? 0.989 12.663 -6.812 1.00 77.75 95 SER A N 1
ATOM 683 C CA . SER A 1 95 ? -0.004 11.810 -6.154 1.00 77.75 95 SER A CA 1
ATOM 684 C C . SER A 1 95 ? 0.323 10.319 -6.239 1.00 77.75 95 SER A C 1
ATOM 686 O O . SER A 1 95 ? -0.391 9.494 -5.675 1.00 77.75 95 SER A O 1
ATOM 688 N N . ASP A 1 96 ? 1.424 9.969 -6.888 1.00 81.38 96 ASP A N 1
ATOM 689 C CA . ASP A 1 96 ? 1.843 8.589 -7.073 1.00 81.38 96 ASP A CA 1
ATOM 690 C C . ASP A 1 96 ? 2.730 8.124 -5.914 1.00 81.38 96 ASP A C 1
ATOM 692 O O . ASP A 1 96 ? 3.429 8.920 -5.282 1.00 81.38 96 ASP A O 1
ATOM 696 N N . VAL A 1 97 ? 2.694 6.822 -5.630 1.00 80.94 97 VAL A N 1
ATOM 697 C CA . VAL A 1 97 ? 3.624 6.167 -4.696 1.00 80.94 97 VAL A CA 1
ATOM 698 C C . VAL A 1 97 ? 4.536 5.255 -5.475 1.00 80.94 97 VAL A C 1
ATOM 700 O O . VAL A 1 97 ? 4.055 4.432 -6.250 1.00 80.94 97 VAL A O 1
ATOM 703 N N . THR A 1 98 ? 5.836 5.351 -5.241 1.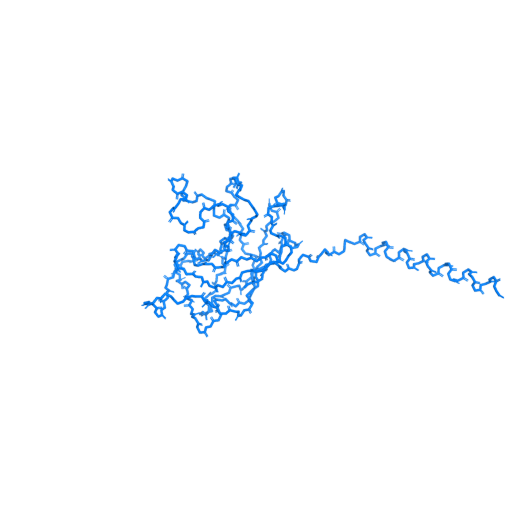00 78.69 98 THR A N 1
ATOM 704 C CA . THR A 1 98 ? 6.817 4.589 -6.003 1.00 78.69 98 THR A CA 1
ATOM 705 C C . THR A 1 98 ? 7.584 3.667 -5.089 1.00 78.69 98 THR A C 1
ATOM 707 O O . THR A 1 98 ? 7.956 4.023 -3.972 1.00 78.69 98 THR A O 1
ATOM 710 N N . LEU A 1 99 ? 7.766 2.440 -5.564 1.00 78.56 99 LEU A N 1
ATOM 711 C CA . LEU A 1 99 ? 8.484 1.388 -4.866 1.00 78.56 99 LEU A CA 1
ATOM 712 C C . LEU A 1 99 ? 9.656 0.983 -5.749 1.00 78.56 99 LEU A C 1
ATOM 714 O O . LEU A 1 99 ? 9.451 0.430 -6.832 1.00 78.56 99 LEU A O 1
ATOM 718 N N . TRP A 1 100 ? 10.877 1.244 -5.296 1.00 71.94 100 TRP A N 1
ATOM 719 C CA . TRP A 1 100 ? 12.081 0.900 -6.051 1.00 71.94 100 TRP A CA 1
ATOM 720 C C . TRP A 1 100 ? 13.192 0.344 -5.177 1.00 71.94 100 TRP A C 1
ATOM 722 O O . TRP A 1 100 ? 13.203 0.526 -3.960 1.00 71.94 100 TRP A O 1
ATOM 732 N N . ASN A 1 101 ? 14.143 -0.331 -5.819 1.00 67.31 101 ASN A N 1
ATOM 733 C CA . ASN A 1 101 ? 15.316 -0.911 -5.182 1.00 67.31 101 ASN A CA 1
ATOM 734 C C . ASN A 1 101 ? 16.528 0.015 -5.365 1.00 67.31 101 ASN A C 1
ATOM 736 O O . ASN A 1 101 ? 16.826 0.415 -6.483 1.00 67.31 101 ASN A O 1
ATOM 740 N N . THR A 1 102 ? 17.247 0.336 -4.287 1.00 62.25 102 THR A N 1
ATOM 741 C CA . THR A 1 102 ? 18.498 1.123 -4.358 1.00 62.25 102 THR A CA 1
ATOM 742 C C . THR A 1 102 ? 19.772 0.298 -4.245 1.00 62.25 102 THR A C 1
ATOM 744 O O . THR A 1 102 ? 20.873 0.838 -4.368 1.00 62.25 102 THR A O 1
ATOM 747 N N . SER A 1 103 ? 19.661 -1.011 -4.008 1.00 54.81 103 SER A N 1
ATOM 748 C CA . SER A 1 103 ? 20.826 -1.889 -4.086 1.00 54.81 103 SER A CA 1
ATOM 749 C C . SER A 1 103 ? 21.272 -2.017 -5.547 1.00 54.81 103 SER A C 1
ATOM 751 O O . SER A 1 103 ? 20.441 -2.057 -6.448 1.00 54.81 103 SER A O 1
ATOM 753 N N . THR A 1 104 ? 22.594 -2.000 -5.762 1.00 51.41 104 THR A N 1
ATOM 754 C CA . THR A 1 104 ? 23.301 -2.032 -7.061 1.00 51.41 104 THR A CA 1
ATOM 755 C C . THR A 1 104 ? 22.522 -2.734 -8.178 1.00 51.41 104 THR A C 1
ATOM 757 O O . THR A 1 104 ? 22.028 -3.837 -7.935 1.00 51.41 104 THR A O 1
ATOM 760 N N . PRO A 1 105 ? 22.466 -2.145 -9.389 1.00 48.34 105 PRO A N 1
ATOM 761 C CA . PRO A 1 105 ? 21.399 -2.355 -10.359 1.00 48.34 105 PRO A CA 1
ATOM 762 C C . PRO A 1 105 ? 21.294 -3.831 -10.714 1.00 48.34 105 PRO A C 1
ATOM 764 O O . PRO A 1 105 ? 22.113 -4.384 -11.447 1.00 48.34 105 PRO A O 1
ATOM 767 N N . THR A 1 106 ? 20.288 -4.475 -10.145 1.00 55.41 106 THR A N 1
ATOM 768 C CA . THR A 1 106 ? 19.749 -5.707 -10.695 1.00 55.41 106 THR A CA 1
ATOM 769 C C . THR A 1 106 ? 18.395 -5.309 -11.230 1.00 55.41 106 THR A C 1
ATOM 771 O O . THR A 1 106 ? 17.541 -4.849 -10.474 1.00 55.41 106 THR A O 1
ATOM 774 N N . ASP A 1 107 ? 18.261 -5.372 -12.550 1.00 59.75 107 ASP A N 1
ATOM 775 C CA . ASP A 1 107 ? 17.013 -5.031 -13.209 1.00 59.75 107 ASP A CA 1
ATOM 776 C C . ASP A 1 107 ? 15.892 -5.886 -12.621 1.00 59.75 107 ASP A C 1
ATOM 778 O O . ASP A 1 107 ? 16.026 -7.111 -12.513 1.00 59.75 107 ASP A O 1
ATOM 782 N N . MET A 1 108 ? 14.780 -5.254 -12.257 1.00 64.25 108 MET A N 1
ATOM 783 C CA . MET A 1 108 ? 13.593 -6.019 -11.902 1.00 64.25 108 MET A CA 1
ATOM 784 C C . MET A 1 108 ? 13.020 -6.620 -13.174 1.00 64.25 108 MET A C 1
ATOM 786 O O . MET A 1 108 ? 12.798 -5.910 -14.159 1.00 64.25 108 MET A O 1
ATOM 790 N N . THR A 1 109 ? 12.781 -7.929 -13.150 1.00 64.62 109 THR A N 1
ATOM 791 C CA . THR A 1 109 ? 12.241 -8.638 -14.312 1.00 64.62 109 THR A CA 1
ATOM 792 C C . THR A 1 109 ? 10.766 -8.938 -14.091 1.00 64.62 109 THR A C 1
ATOM 794 O O . THR A 1 109 ? 10.378 -9.685 -13.185 1.00 64.62 109 THR A O 1
ATOM 797 N N . PHE A 1 110 ? 9.932 -8.380 -14.964 1.00 68.12 110 PHE A N 1
ATOM 798 C CA . PHE A 1 110 ? 8.496 -8.641 -14.984 1.00 68.12 110 PHE A CA 1
ATOM 799 C C . PHE A 1 110 ? 8.140 -9.607 -16.111 1.00 68.12 110 PHE A C 1
ATOM 801 O O . PHE A 1 110 ? 8.690 -9.538 -17.210 1.00 68.12 110 PHE A O 1
ATOM 808 N N . SER A 1 111 ? 7.181 -10.490 -15.842 1.00 64.00 111 SER A N 1
ATOM 809 C CA . SER A 1 111 ? 6.618 -11.411 -16.827 1.00 64.00 111 SER A CA 1
ATOM 810 C C . SER A 1 111 ? 5.095 -11.352 -16.803 1.00 64.00 111 SER A C 1
ATOM 812 O O . SER A 1 111 ? 4.480 -11.119 -15.762 1.00 64.00 111 SER A O 1
ATOM 814 N N . MET A 1 112 ? 4.487 -11.587 -17.965 1.00 64.25 112 MET A N 1
ATOM 815 C CA . MET A 1 112 ? 3.035 -11.702 -18.120 1.00 64.25 112 MET A CA 1
ATOM 816 C C . MET A 1 112 ? 2.494 -13.074 -17.693 1.00 64.25 112 MET A C 1
ATOM 818 O O . MET A 1 112 ? 1.292 -13.233 -17.493 1.00 64.25 112 MET A O 1
ATOM 822 N N . SER A 1 113 ? 3.363 -14.084 -17.578 1.00 69.31 113 SER A N 1
ATOM 823 C CA . SER A 1 113 ? 2.980 -15.458 -17.225 1.00 69.31 113 SER A CA 1
ATOM 824 C C . SER A 1 113 ? 3.087 -15.756 -15.729 1.00 69.31 113 SER A C 1
ATOM 826 O O . SER A 1 113 ? 2.829 -16.884 -15.309 1.00 69.31 113 SER A O 1
ATOM 828 N N . SER A 1 114 ? 3.521 -14.784 -14.931 1.00 71.12 114 SER A N 1
ATOM 829 C CA . SER A 1 114 ? 3.685 -14.898 -13.486 1.00 71.12 114 SER A CA 1
ATOM 830 C C . SER A 1 114 ? 3.241 -13.607 -12.794 1.00 71.12 114 SER A C 1
ATOM 832 O O . SER A 1 114 ? 3.150 -12.550 -13.424 1.00 71.12 114 SER A O 1
ATOM 834 N N . PRO A 1 115 ? 2.938 -13.669 -11.488 1.00 73.00 115 PRO A N 1
ATOM 835 C CA . PRO A 1 115 ? 2.728 -12.466 -10.698 1.00 73.00 115 PRO A CA 1
ATOM 836 C C . PRO A 1 115 ? 3.929 -11.522 -10.794 1.00 73.00 115 PRO A C 1
ATOM 838 O O . PRO A 1 115 ? 5.066 -11.976 -10.674 1.00 73.00 115 PRO A O 1
ATOM 841 N N . ALA A 1 116 ? 3.671 -10.216 -10.934 1.00 71.62 116 ALA A N 1
ATOM 842 C CA . ALA A 1 116 ? 4.717 -9.188 -10.908 1.00 71.62 116 ALA A CA 1
ATOM 843 C C . ALA A 1 116 ? 5.517 -9.221 -9.598 1.00 71.62 116 ALA A C 1
ATOM 845 O O . ALA A 1 116 ? 6.715 -8.953 -9.588 1.00 71.62 116 ALA A O 1
ATOM 846 N N . PHE A 1 117 ? 4.831 -9.570 -8.504 1.00 75.44 117 PHE A N 1
ATOM 847 C CA . PHE A 1 117 ? 5.361 -9.550 -7.151 1.00 75.44 117 PHE A CA 1
ATOM 848 C C . PHE A 1 117 ? 4.947 -10.776 -6.352 1.00 75.44 117 PHE A C 1
ATOM 850 O O . PHE A 1 117 ? 3.868 -11.338 -6.566 1.00 75.44 117 PHE A O 1
ATOM 857 N N . ASN A 1 118 ? 5.759 -11.093 -5.350 1.00 82.50 118 ASN A N 1
ATOM 858 C CA . ASN A 1 118 ? 5.457 -12.028 -4.278 1.00 82.50 118 ASN A CA 1
ATOM 859 C C . ASN A 1 118 ? 5.753 -11.383 -2.915 1.00 82.50 118 ASN A C 1
ATOM 861 O O . ASN A 1 118 ? 6.613 -10.515 -2.802 1.00 82.50 118 ASN A O 1
ATOM 865 N N . GLY A 1 119 ? 5.041 -11.831 -1.879 1.00 85.25 119 GLY A N 1
ATOM 866 C CA . GLY A 1 119 ? 5.298 -11.433 -0.494 1.00 85.25 119 GLY A CA 1
ATOM 867 C C . GLY A 1 119 ?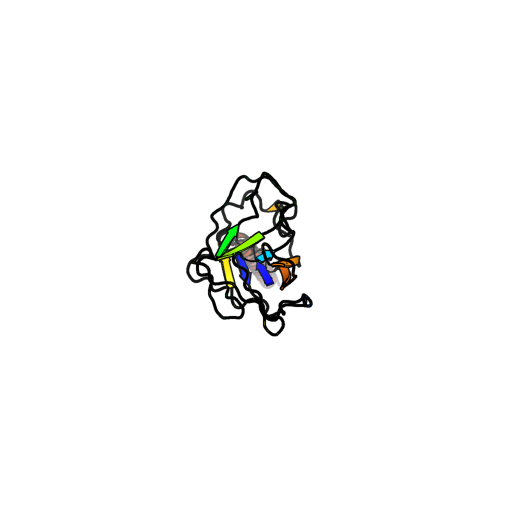 4.657 -10.111 -0.062 1.00 85.25 119 GLY A C 1
ATOM 868 O O . GLY A 1 119 ? 3.619 -9.691 -0.584 1.00 85.25 119 GLY A O 1
ATOM 869 N N . GLU A 1 120 ? 5.257 -9.503 0.960 1.00 86.00 120 GLU A N 1
ATOM 870 C CA . GLU A 1 120 ? 4.770 -8.303 1.646 1.00 86.00 120 GLU A CA 1
ATOM 871 C C . GLU A 1 120 ? 5.940 -7.363 1.958 1.00 86.00 120 GLU A C 1
ATOM 873 O O . GLU A 1 120 ? 6.987 -7.809 2.436 1.00 86.00 120 GLU A O 1
ATOM 878 N N . ALA A 1 121 ? 5.749 -6.063 1.727 1.00 83.56 121 ALA A N 1
ATOM 879 C CA . ALA A 1 121 ? 6.626 -5.012 2.235 1.00 83.56 121 ALA A CA 1
ATOM 880 C C . ALA A 1 121 ? 5.896 -4.133 3.247 1.00 83.56 121 ALA A C 1
ATOM 882 O O . ALA A 1 121 ? 4.731 -3.794 3.050 1.00 83.56 121 ALA A O 1
ATOM 883 N N . VAL A 1 122 ? 6.599 -3.752 4.312 1.00 85.50 122 VAL A N 1
ATOM 884 C CA . VAL A 1 122 ? 6.070 -2.920 5.394 1.00 85.50 122 VAL A CA 1
ATOM 885 C C . VAL A 1 122 ? 6.923 -1.664 5.536 1.00 85.50 122 VAL A C 1
ATOM 887 O O . VAL A 1 122 ? 8.138 -1.763 5.720 1.00 85.50 122 VAL A O 1
ATOM 890 N N . PHE A 1 123 ? 6.291 -0.494 5.490 1.00 82.88 123 PHE A N 1
ATOM 891 C CA . PHE A 1 123 ? 6.939 0.817 5.549 1.00 82.88 123 PHE A CA 1
ATOM 892 C C . PHE A 1 123 ? 6.467 1.606 6.764 1.00 82.88 123 PHE A C 1
ATOM 894 O O . PHE A 1 123 ? 5.275 1.640 7.067 1.00 82.88 123 PHE A O 1
ATOM 901 N N . ASP A 1 124 ? 7.402 2.287 7.421 1.00 82.94 124 ASP A N 1
ATOM 902 C CA . ASP A 1 124 ? 7.068 3.304 8.412 1.00 82.94 124 ASP A CA 1
ATOM 903 C C . ASP A 1 124 ? 6.814 4.637 7.695 1.00 82.94 124 ASP A C 1
ATOM 905 O O . ASP A 1 124 ? 7.735 5.318 7.244 1.00 82.94 124 ASP A O 1
ATOM 909 N N . LEU A 1 125 ? 5.537 4.985 7.569 1.00 81.44 125 LEU A N 1
ATOM 910 C CA . LEU A 1 125 ? 5.022 6.250 7.054 1.00 81.44 125 LEU A CA 1
ATOM 911 C C . LEU A 1 125 ? 4.462 7.134 8.184 1.00 81.44 125 LEU A C 1
ATOM 913 O O . LEU A 1 125 ? 3.638 8.013 7.930 1.00 81.44 125 LEU A O 1
ATOM 917 N N . SER A 1 126 ? 4.885 6.951 9.439 1.00 84.06 126 SER A N 1
ATOM 918 C CA . SER A 1 126 ? 4.395 7.742 10.584 1.00 84.06 126 SER A CA 1
ATOM 919 C C . SER A 1 126 ? 4.643 9.251 10.433 1.00 84.06 126 SER A C 1
ATOM 921 O O . SER A 1 126 ? 3.848 10.071 10.913 1.00 84.06 126 SER A O 1
ATOM 923 N N . ALA A 1 127 ? 5.676 9.630 9.673 1.00 80.12 127 ALA A N 1
ATOM 924 C CA . ALA A 1 127 ? 5.948 11.008 9.258 1.00 80.12 127 ALA A CA 1
ATOM 925 C C . ALA A 1 127 ? 4.786 11.651 8.469 1.00 80.12 127 ALA A C 1
ATOM 927 O O . ALA A 1 127 ? 4.645 12.873 8.462 1.00 80.12 127 ALA A O 1
ATOM 928 N N . TYR A 1 128 ? 3.911 10.842 7.864 1.00 78.12 128 TYR A N 1
ATOM 929 C CA . TYR A 1 128 ? 2.751 11.284 7.088 1.00 78.12 128 TYR A CA 1
ATOM 930 C C . TYR A 1 128 ? 1.462 11.409 7.914 1.00 78.12 128 TYR A C 1
ATOM 932 O O . TYR A 1 128 ? 0.393 11.659 7.358 1.00 78.12 128 TYR A O 1
ATOM 940 N N . SER A 1 129 ? 1.528 11.284 9.243 1.00 85.12 129 SER A N 1
ATOM 941 C CA . SER A 1 129 ? 0.353 11.374 10.130 1.00 85.12 129 SER A CA 1
ATOM 942 C C . SER A 1 129 ? -0.439 12.683 10.001 1.00 85.12 129 SER A C 1
ATOM 944 O O . SER A 1 129 ? -1.665 12.675 10.131 1.00 85.12 129 SER A O 1
ATOM 946 N N . ALA A 1 130 ? 0.225 13.792 9.663 1.00 83.31 130 ALA A N 1
ATOM 947 C CA . ALA A 1 130 ? -0.419 15.080 9.389 1.00 83.31 130 ALA A CA 1
ATOM 948 C C . ALA A 1 130 ? -1.181 15.133 8.047 1.00 83.31 130 ALA A C 1
ATOM 950 O O . ALA A 1 130 ? -1.959 16.059 7.827 1.00 83.31 130 ALA A O 1
ATOM 951 N N . PHE A 1 131 ? -0.976 14.150 7.166 1.00 82.12 131 PHE A N 1
ATOM 952 C CA . PHE A 1 131 ? -1.488 14.105 5.792 1.00 82.12 131 PHE A CA 1
ATOM 953 C C . PHE A 1 131 ? -2.412 12.907 5.540 1.00 82.12 131 PHE A C 1
ATOM 955 O O . PHE A 1 131 ? -2.617 12.500 4.398 1.00 82.12 131 PHE A O 1
ATOM 962 N N . THR A 1 132 ? -2.997 12.329 6.591 1.00 86.69 132 THR A N 1
ATOM 963 C CA . THR A 1 132 ? -3.927 11.186 6.490 1.00 86.69 132 THR A CA 1
ATOM 964 C C . THR A 1 132 ? -5.129 11.459 5.582 1.00 86.69 132 THR A C 1
ATOM 966 O O . THR A 1 132 ? -5.664 10.536 4.979 1.00 86.69 132 THR A O 1
ATOM 969 N N . ASN A 1 133 ? -5.524 12.722 5.411 1.00 87.25 133 ASN A N 1
ATOM 970 C CA . ASN A 1 133 ? -6.574 13.140 4.480 1.00 87.25 133 ASN A CA 1
ATOM 971 C C . ASN A 1 133 ? -6.208 12.951 2.995 1.00 87.25 133 ASN A C 1
ATOM 973 O O . ASN A 1 133 ? -7.097 13.003 2.147 1.00 87.25 133 ASN A O 1
ATOM 977 N N . LEU A 1 134 ? -4.922 12.771 2.678 1.00 85.69 134 LEU A N 1
ATOM 978 C CA . LEU A 1 134 ? -4.442 12.509 1.321 1.00 85.69 134 LEU A CA 1
ATOM 979 C C . LEU A 1 134 ? -4.451 11.020 0.984 1.00 85.69 134 LEU A C 1
ATOM 981 O O . LEU A 1 134 ? -4.419 10.672 -0.194 1.00 85.69 134 LEU A O 1
ATOM 985 N N . PHE A 1 135 ? -4.487 10.146 1.993 1.00 88.44 135 PHE A N 1
ATOM 986 C CA . PHE A 1 135 ? -4.501 8.712 1.760 1.00 88.44 135 PHE A CA 1
ATOM 987 C C . PHE A 1 135 ? -5.832 8.272 1.135 1.00 88.44 135 PHE A C 1
ATOM 989 O O . PHE A 1 135 ? -6.898 8.815 1.453 1.00 88.44 135 PHE A O 1
ATOM 996 N N . PRO A 1 136 ? -5.786 7.282 0.234 1.00 91.25 136 PRO A N 1
ATOM 997 C CA . PRO A 1 136 ? -6.966 6.801 -0.463 1.00 91.25 136 PRO A CA 1
ATOM 998 C C . PRO A 1 136 ? -7.931 6.093 0.497 1.00 91.25 136 PRO A C 1
ATOM 1000 O O . PRO A 1 136 ? -7.520 5.335 1.376 1.00 91.25 136 PRO A O 1
ATOM 1003 N N . ALA A 1 137 ? -9.236 6.317 0.314 1.00 92.38 137 ALA A N 1
ATOM 1004 C CA . ALA A 1 137 ? -10.281 5.709 1.141 1.00 92.38 137 ALA A CA 1
ATOM 1005 C C . ALA A 1 137 ? -10.296 4.166 1.054 1.00 92.38 137 ALA A C 1
ATOM 1007 O O . ALA A 1 137 ? -9.748 3.572 0.126 1.00 92.38 137 ALA A O 1
ATOM 1008 N N . LEU A 1 138 ? -10.983 3.502 1.996 1.00 91.06 138 LEU A N 1
ATOM 1009 C CA . LEU A 1 138 ? -11.194 2.048 1.946 1.00 91.06 138 LEU A CA 1
ATOM 1010 C C . LEU A 1 138 ? -11.755 1.620 0.584 1.00 91.06 138 LEU A C 1
ATOM 1012 O O . LEU A 1 138 ? -12.702 2.233 0.091 1.00 91.06 138 LEU A O 1
ATOM 1016 N N . ASN A 1 139 ? -11.231 0.528 0.024 1.00 92.00 139 ASN A N 1
ATOM 1017 C CA . ASN A 1 139 ? -11.596 -0.004 -1.293 1.00 92.00 139 ASN A CA 1
ATOM 1018 C C . ASN A 1 139 ? -11.267 0.906 -2.481 1.00 92.00 139 ASN A C 1
ATOM 1020 O O . ASN A 1 139 ? -11.661 0.576 -3.599 1.00 92.00 139 ASN A O 1
ATOM 1024 N N . ALA A 1 140 ? -10.558 2.019 -2.284 1.00 92.38 140 ALA A N 1
ATOM 1025 C CA . ALA A 1 140 ? -9.996 2.753 -3.405 1.00 92.38 140 ALA A CA 1
ATOM 1026 C C . ALA A 1 140 ? -9.077 1.835 -4.216 1.00 92.38 140 ALA A C 1
ATOM 1028 O O . ALA A 1 140 ? -8.384 0.980 -3.658 1.00 92.38 140 ALA A O 1
ATOM 1029 N N . THR A 1 141 ? -9.086 2.023 -5.529 1.00 92.56 141 THR A N 1
ATOM 1030 C CA . THR A 1 141 ? -8.279 1.253 -6.471 1.00 92.56 141 THR A CA 1
ATOM 1031 C C . THR A 1 141 ? -7.581 2.183 -7.440 1.00 92.56 141 THR A C 1
ATOM 1033 O O . THR A 1 141 ? -8.144 3.212 -7.811 1.00 92.56 141 THR A O 1
ATOM 1036 N N . GLY A 1 142 ? -6.432 1.759 -7.943 1.00 89.56 142 GLY A N 1
ATOM 1037 C CA . GLY A 1 142 ? -5.751 2.435 -9.038 1.00 89.56 142 GLY A CA 1
ATOM 1038 C C . GLY A 1 142 ? -4.828 1.490 -9.786 1.00 89.56 142 GLY A C 1
ATOM 1039 O O . GLY A 1 142 ? -4.855 0.275 -9.574 1.00 89.56 142 GLY A O 1
ATOM 1040 N N . THR A 1 143 ? -4.036 2.055 -10.686 1.00 88.12 143 THR A N 1
ATOM 1041 C CA . THR A 1 143 ? -3.156 1.302 -11.581 1.00 88.12 143 THR A CA 1
ATOM 1042 C C . THR A 1 143 ? -1.771 1.156 -10.963 1.00 88.12 143 THR A C 1
ATOM 1044 O O . THR A 1 143 ? -1.257 2.090 -10.353 1.00 88.12 143 THR A O 1
ATOM 1047 N N . VAL A 1 144 ? -1.167 -0.020 -11.119 1.00 84.31 144 VAL A N 1
ATOM 1048 C CA . VAL A 1 144 ? 0.265 -0.233 -10.882 1.00 84.31 144 VAL A CA 1
ATOM 1049 C C . VAL A 1 144 ? 0.963 -0.204 -12.235 1.00 84.31 144 VAL A C 1
ATOM 1051 O O . VAL A 1 144 ? 0.585 -0.970 -13.121 1.00 84.31 144 VAL A O 1
ATOM 1054 N N . GLU A 1 145 ? 1.968 0.646 -12.394 1.00 82.19 145 GLU A N 1
ATOM 1055 C CA . GLU A 1 145 ? 2.745 0.794 -13.627 1.00 82.19 145 GLU A CA 1
ATOM 1056 C C . GLU A 1 145 ? 4.241 0.630 -13.381 1.00 82.19 145 GLU A C 1
ATOM 1058 O O . GLU A 1 145 ? 4.729 0.738 -12.254 1.00 82.19 145 GLU A O 1
ATOM 1063 N N . ILE A 1 146 ? 4.970 0.344 -14.455 1.00 76.50 146 ILE A N 1
ATOM 1064 C CA . ILE A 1 146 ? 6.431 0.343 -14.447 1.00 76.50 146 ILE A CA 1
ATOM 1065 C C . ILE A 1 146 ? 6.925 1.781 -14.287 1.00 76.50 146 ILE A C 1
ATOM 1067 O O . ILE A 1 146 ? 6.546 2.665 -15.057 1.00 76.50 146 ILE A O 1
ATOM 1071 N N . TRP A 1 147 ? 7.818 2.007 -13.326 1.00 71.75 147 TRP A N 1
ATOM 1072 C CA . TRP A 1 147 ? 8.454 3.309 -13.162 1.00 71.75 147 TRP A CA 1
ATOM 1073 C C . TRP A 1 147 ? 9.406 3.606 -14.325 1.00 71.75 147 TRP A C 1
ATOM 1075 O O . TRP A 1 147 ? 10.212 2.752 -14.692 1.00 71.75 147 TRP A O 1
ATOM 1085 N N . ASN A 1 148 ? 9.321 4.813 -14.900 1.00 66.31 148 ASN A N 1
ATOM 1086 C CA . ASN A 1 148 ? 10.125 5.240 -16.058 1.00 66.31 148 ASN A CA 1
ATOM 1087 C C . ASN A 1 148 ? 9.937 4.360 -17.319 1.00 66.31 148 ASN A C 1
ATOM 1089 O O . ASN A 1 148 ? 10.756 4.361 -18.237 1.00 66.31 148 ASN A O 1
ATOM 1093 N N . GLY A 1 149 ? 8.846 3.594 -17.361 1.00 63.09 149 GLY A N 1
ATOM 1094 C CA . GLY A 1 149 ? 8.472 2.737 -18.472 1.00 63.09 149 GLY A CA 1
ATOM 1095 C C . GLY A 1 149 ? 7.066 3.047 -18.957 1.00 63.09 149 GLY A C 1
ATOM 1096 O O . GLY A 1 149 ? 6.373 3.927 -18.455 1.00 63.09 149 GLY A O 1
ATOM 1097 N N . SER A 1 150 ? 6.638 2.294 -19.958 1.00 65.06 150 SER A N 1
ATOM 1098 C CA . SER A 1 150 ? 5.247 2.283 -20.387 1.00 65.06 150 SER A CA 1
ATOM 1099 C C . SER A 1 150 ? 4.752 0.852 -20.242 1.00 65.06 150 SER A C 1
ATOM 1101 O O . SER A 1 150 ? 5.366 -0.075 -20.762 1.00 65.06 150 SER A O 1
ATOM 1103 N N . GLY A 1 151 ? 3.708 0.655 -19.439 1.00 73.12 151 GLY A N 1
ATOM 1104 C CA . GLY A 1 151 ? 3.166 -0.671 -19.169 1.00 73.12 151 GLY A CA 1
ATOM 1105 C C . GLY A 1 151 ? 2.463 -0.760 -17.822 1.00 73.12 151 GLY A C 1
ATOM 1106 O O . GLY A 1 151 ? 3.003 -0.387 -16.779 1.00 73.12 151 GLY A O 1
ATOM 1107 N N . THR A 1 152 ? 1.248 -1.294 -17.857 1.00 79.25 152 THR A N 1
ATOM 1108 C CA . THR A 1 152 ? 0.463 -1.604 -16.667 1.00 79.25 152 THR A CA 1
ATOM 1109 C C . THR A 1 152 ? 0.855 -2.982 -16.141 1.00 79.25 152 THR A C 1
ATOM 1111 O O . THR A 1 152 ? 0.944 -3.951 -16.886 1.00 79.25 152 THR A O 1
ATOM 1114 N N . LEU A 1 153 ? 1.086 -3.084 -14.837 1.00 77.00 153 LEU A N 1
ATOM 1115 C CA . LEU A 1 153 ? 1.362 -4.339 -14.133 1.00 77.00 153 LEU A CA 1
ATOM 1116 C C . LEU A 1 153 ? 0.130 -4.853 -13.382 1.00 77.00 153 LEU A C 1
ATOM 1118 O O . LEU A 1 153 ? 0.133 -5.959 -12.858 1.00 77.00 153 LEU A O 1
ATOM 1122 N N . GLY A 1 154 ? -0.939 -4.068 -13.312 1.00 83.50 154 GLY A N 1
ATOM 1123 C CA . GLY A 1 154 ? -2.202 -4.478 -12.715 1.00 83.50 154 GLY A CA 1
ATOM 1124 C C . GLY A 1 154 ? -2.816 -3.356 -11.903 1.00 83.50 154 GLY A C 1
ATOM 1125 O O . GLY A 1 154 ? -2.649 -2.179 -12.220 1.00 83.50 154 GLY A O 1
ATOM 1126 N N . THR A 1 155 ? -3.537 -3.725 -10.848 1.00 87.50 155 THR A N 1
ATOM 1127 C CA . THR A 1 155 ? -4.205 -2.767 -9.968 1.00 87.50 155 THR A CA 1
ATOM 1128 C C . THR A 1 155 ? -3.727 -2.880 -8.528 1.00 87.50 155 THR A C 1
ATOM 1130 O O . THR A 1 155 ? -3.338 -3.954 -8.044 1.00 87.50 155 THR A O 1
ATOM 1133 N N . TRP A 1 156 ? -3.764 -1.754 -7.825 1.00 90.31 156 TRP A N 1
ATOM 1134 C CA . TRP A 1 156 ? -3.690 -1.707 -6.373 1.00 90.31 156 TRP A CA 1
ATOM 1135 C C . TRP A 1 156 ? -5.091 -1.501 -5.792 1.00 90.31 156 TRP A C 1
ATOM 1137 O O . TRP A 1 156 ? -5.960 -0.921 -6.443 1.00 90.31 156 TRP A O 1
ATOM 1147 N N . GLN A 1 157 ? -5.315 -1.988 -4.572 1.00 92.88 157 GLN A N 1
ATOM 1148 C CA . GLN A 1 157 ? -6.540 -1.758 -3.810 1.00 92.88 157 GLN A CA 1
ATOM 1149 C C . GLN A 1 157 ? -6.207 -1.472 -2.347 1.00 92.88 157 GLN A C 1
ATOM 1151 O O . GLN A 1 157 ? -5.441 -2.215 -1.735 1.00 92.88 157 GLN A O 1
ATOM 1156 N N . VAL A 1 158 ? -6.827 -0.452 -1.759 1.00 92.50 158 VAL A N 1
ATOM 1157 C CA . VAL A 1 158 ? -6.767 -0.237 -0.310 1.00 92.50 158 VAL A CA 1
ATOM 1158 C C . VAL A 1 158 ? -7.623 -1.277 0.392 1.00 92.50 158 VAL A C 1
ATOM 1160 O O . VAL A 1 158 ? -8.843 -1.329 0.208 1.00 92.50 158 VAL A O 1
ATOM 1163 N N . VAL A 1 159 ? -6.981 -2.070 1.236 1.00 90.12 159 VAL A N 1
ATOM 1164 C CA . VAL A 1 159 ? -7.619 -3.011 2.155 1.00 90.12 159 VAL A CA 1
ATOM 1165 C C . VAL A 1 159 ? -7.315 -2.584 3.582 1.00 90.12 159 VAL A C 1
ATOM 1167 O O . VAL A 1 159 ? -6.480 -1.722 3.822 1.00 90.12 159 VAL A O 1
ATOM 1170 N N . GLY A 1 160 ? -7.992 -3.183 4.554 1.00 73.44 160 GLY A N 1
ATOM 1171 C CA . GLY A 1 160 ? -7.445 -3.171 5.908 1.00 73.44 160 GLY A CA 1
ATOM 1172 C C . GLY A 1 160 ? -7.559 -1.865 6.693 1.00 73.44 160 GLY A C 1
ATOM 1173 O O . GLY A 1 160 ? -7.197 -1.887 7.860 1.00 73.44 160 GLY A O 1
ATOM 1174 N N . VAL A 1 161 ? -8.220 -0.801 6.208 1.00 59.69 161 VAL A N 1
ATOM 1175 C CA . VAL A 1 161 ? -8.753 0.236 7.126 1.00 59.69 161 VAL A CA 1
ATOM 1176 C C . VAL A 1 161 ? -9.965 -0.295 7.906 1.00 59.69 161 VAL A C 1
ATOM 1178 O O . VAL A 1 161 ? -11.044 0.291 7.959 1.00 59.69 161 VAL A O 1
ATOM 1181 N N . THR A 1 162 ? -9.808 -1.465 8.523 1.00 56.22 162 THR A N 1
ATOM 1182 C CA . THR A 1 162 ? -10.600 -1.821 9.684 1.00 56.22 162 THR A CA 1
ATOM 1183 C C . THR A 1 162 ? -10.160 -0.857 10.762 1.00 56.22 162 THR A C 1
ATOM 1185 O O . THR A 1 162 ? -9.006 -0.903 11.180 1.00 56.22 162 THR A O 1
ATOM 1188 N N . ALA A 1 163 ? -11.048 0.040 11.186 1.00 57.84 163 ALA A N 1
ATOM 1189 C CA . ALA A 1 163 ? -10.833 0.772 12.419 1.00 57.84 163 ALA A CA 1
ATOM 1190 C C . ALA A 1 163 ? -10.567 -0.280 13.498 1.00 57.84 163 ALA A C 1
ATOM 1192 O O . ALA A 1 163 ? -11.495 -0.975 13.916 1.00 57.84 163 ALA A O 1
ATOM 1193 N N . VAL A 1 164 ? -9.300 -0.474 13.870 1.00 60.34 164 VAL A N 1
ATOM 1194 C CA . VAL A 1 164 ? -8.946 -1.301 15.015 1.00 60.34 164 VAL A CA 1
ATOM 1195 C C . VAL A 1 164 ? -9.668 -0.626 16.173 1.00 60.34 164 VAL A C 1
ATOM 1197 O O . VAL A 1 164 ? -9.363 0.538 16.445 1.00 60.34 164 VAL A O 1
ATOM 1200 N N . PRO A 1 165 ? -10.679 -1.267 16.796 1.00 61.91 165 PRO A N 1
ATOM 1201 C CA . PRO A 1 165 ? -11.412 -0.614 17.861 1.00 61.91 165 PRO A CA 1
ATOM 1202 C C . PRO A 1 165 ? -10.392 -0.220 18.914 1.00 61.91 165 PRO A C 1
ATOM 1204 O O . PRO A 1 165 ? -9.644 -1.075 19.398 1.00 61.91 165 PRO A O 1
ATOM 1207 N N . GLU A 1 166 ? -10.316 1.074 19.216 1.00 68.75 166 GLU A N 1
ATOM 1208 C CA . GLU A 1 166 ? -9.380 1.555 20.221 1.00 68.75 166 GLU A CA 1
ATOM 1209 C C . GLU A 1 166 ? -9.575 0.745 21.513 1.00 68.75 166 GLU A C 1
ATOM 1211 O O . GLU A 1 166 ? -10.700 0.313 21.798 1.00 68.75 166 GLU A O 1
ATOM 1216 N N . PRO A 1 167 ? -8.536 0.556 22.346 1.00 73.75 167 PRO A N 1
ATOM 1217 C CA . PRO A 1 167 ? -8.677 -0.124 23.636 1.00 73.75 167 PRO A CA 1
ATOM 1218 C C . PRO A 1 167 ? -9.867 0.389 24.475 1.00 73.75 167 PRO A C 1
ATOM 1220 O O . PRO A 1 167 ? -10.524 -0.377 25.183 1.00 73.75 167 PRO A O 1
ATOM 1223 N N . SER A 1 168 ? -10.200 1.676 24.331 1.00 81.38 168 SER A N 1
ATOM 1224 C CA . SER A 1 168 ? -11.370 2.335 24.920 1.00 81.38 168 SER A CA 1
ATOM 1225 C C . SER A 1 168 ? -12.712 1.743 24.452 1.00 81.38 168 SER A C 1
ATOM 1227 O O . SER A 1 168 ? -13.627 1.590 25.261 1.00 81.38 168 SER A O 1
ATOM 1229 N N . THR A 1 169 ? -12.832 1.327 23.190 1.00 85.38 169 THR A N 1
ATOM 1230 C CA . THR A 1 169 ? -14.037 0.694 22.627 1.00 85.38 169 THR A CA 1
ATOM 1231 C C . THR A 1 169 ? -14.337 -0.627 23.326 1.00 85.38 169 THR A C 1
ATOM 1233 O O . THR A 1 169 ? -15.479 -0.884 23.712 1.00 85.38 169 THR A O 1
ATOM 1236 N N . TYR A 1 170 ? -13.311 -1.443 23.578 1.00 88.06 170 TYR A N 1
ATOM 1237 C CA . TYR A 1 170 ? -13.476 -2.687 24.331 1.00 88.06 170 TYR A CA 1
ATOM 1238 C C . TYR A 1 170 ? -13.884 -2.425 25.780 1.00 88.06 170 TYR A C 1
ATOM 1240 O O . TYR A 1 170 ? -14.741 -3.134 26.309 1.00 88.06 170 TYR A O 1
ATOM 1248 N N . ALA A 1 171 ? -13.333 -1.384 26.411 1.00 90.06 171 ALA A N 1
ATOM 1249 C CA . ALA A 1 171 ? -13.723 -0.991 27.762 1.00 90.06 171 ALA A CA 1
ATOM 1250 C C . ALA A 1 171 ? -15.197 -0.552 27.831 1.00 90.06 171 ALA A C 1
ATOM 1252 O O . ALA A 1 171 ? -15.911 -0.946 28.754 1.00 90.06 171 ALA A O 1
ATOM 1253 N N . VAL A 1 172 ? -15.684 0.197 26.836 1.00 92.56 172 VAL A N 1
ATOM 1254 C CA . VAL A 1 172 ? -17.101 0.586 26.735 1.00 92.56 172 VAL A CA 1
ATOM 1255 C C . VAL A 1 172 ? -17.994 -0.639 26.551 1.00 92.56 172 VAL A C 1
ATOM 1257 O O . VAL A 1 172 ? -18.983 -0.785 27.270 1.00 92.56 172 VAL A O 1
ATOM 1260 N N . LEU A 1 173 ? -17.639 -1.552 25.643 1.00 91.75 173 LEU A N 1
ATOM 1261 C CA . LEU A 1 173 ? -18.402 -2.784 25.415 1.00 91.75 173 LEU A CA 1
ATOM 1262 C C . LEU A 1 173 ? -18.448 -3.666 26.668 1.00 91.75 173 LEU A C 1
ATOM 1264 O O . LEU A 1 173 ? -19.518 -4.149 27.043 1.00 91.75 173 LEU A O 1
ATOM 1268 N N . ALA A 1 174 ? -17.318 -3.823 27.359 1.00 94.62 174 ALA A N 1
ATOM 1269 C CA . ALA A 1 174 ? -17.249 -4.546 28.625 1.00 94.62 174 ALA A CA 1
ATOM 1270 C C . ALA A 1 174 ? -18.106 -3.872 29.711 1.00 94.62 174 ALA A C 1
ATOM 1272 O O . ALA A 1 174 ? -18.845 -4.552 30.427 1.00 94.62 174 ALA A O 1
ATOM 1273 N N . GLY A 1 175 ? -18.068 -2.539 29.802 1.00 96.44 175 GLY A N 1
ATOM 1274 C CA . GLY A 1 175 ? -18.895 -1.762 30.726 1.00 96.44 175 GLY A CA 1
ATOM 1275 C C . GLY A 1 175 ? -20.394 -1.931 30.464 1.00 96.44 175 GLY A C 1
ATOM 1276 O O . GLY A 1 175 ? -21.163 -2.187 31.392 1.00 96.44 175 GLY A O 1
ATOM 1277 N N . LEU A 1 176 ? -20.817 -1.870 29.199 1.00 96.88 176 LEU A N 1
ATOM 1278 C CA . LEU A 1 176 ? -22.210 -2.095 28.801 1.00 96.88 176 LEU A CA 1
ATOM 1279 C C . LEU A 1 176 ? -22.664 -3.531 29.085 1.00 96.88 176 LEU A C 1
ATOM 1281 O O . LEU A 1 176 ? -23.766 -3.734 29.600 1.00 96.88 176 LEU A O 1
ATOM 1285 N N . ALA A 1 177 ? -21.812 -4.524 28.819 1.00 96.88 177 ALA A N 1
ATOM 1286 C CA . ALA A 1 177 ? -22.095 -5.919 29.145 1.00 96.88 177 ALA A CA 1
ATOM 1287 C C . ALA A 1 177 ? -22.267 -6.124 30.661 1.00 96.88 177 ALA A C 1
ATOM 1289 O O . ALA A 1 177 ? -23.219 -6.779 31.096 1.00 96.88 177 ALA A O 1
ATOM 1290 N N . ALA A 1 178 ? -21.404 -5.510 31.477 1.00 97.50 178 ALA A N 1
ATOM 1291 C CA . ALA A 1 178 ? -21.506 -5.556 32.933 1.00 97.50 178 ALA A CA 1
ATOM 1292 C C . ALA A 1 178 ? -22.800 -4.897 33.443 1.00 97.50 178 ALA A C 1
ATOM 1294 O O . ALA A 1 178 ? -23.495 -5.468 34.287 1.00 97.50 178 ALA A O 1
ATOM 1295 N N . LEU A 1 179 ? -23.176 -3.737 32.896 1.00 96.94 179 LEU A N 1
ATOM 1296 C CA . LEU A 1 179 ? -24.441 -3.068 33.224 1.00 96.94 179 LEU A CA 1
ATOM 1297 C C . LEU A 1 179 ? -25.654 -3.928 32.851 1.00 96.94 179 LEU A C 1
ATOM 1299 O O . LEU A 1 179 ? -26.574 -4.080 33.661 1.00 96.94 179 LEU A O 1
ATOM 1303 N N . GLY A 1 180 ? -25.638 -4.543 31.666 1.00 97.31 180 GLY A N 1
ATOM 1304 C CA . GLY A 1 180 ? -26.670 -5.482 31.227 1.00 97.31 180 GLY A CA 1
ATOM 1305 C C . GLY A 1 180 ? -26.804 -6.676 32.174 1.00 97.31 180 GLY A C 1
ATOM 1306 O O . GLY A 1 180 ? -27.911 -7.019 32.594 1.00 97.31 180 GLY A O 1
ATOM 1307 N N . PHE A 1 181 ? -25.680 -7.259 32.596 1.00 97.12 181 PHE A N 1
ATOM 1308 C CA . PHE A 1 181 ? -25.660 -8.359 33.561 1.00 97.12 181 PHE A CA 1
ATOM 1309 C C . PHE A 1 181 ? -26.266 -7.959 34.915 1.00 97.12 181 PHE A C 1
ATOM 1311 O O . PHE A 1 181 ? -27.107 -8.680 35.462 1.00 97.12 181 PHE A O 1
ATOM 1318 N N . VAL A 1 182 ? -25.898 -6.787 35.442 1.00 97.06 182 VAL A N 1
ATOM 1319 C CA . VAL A 1 182 ? -26.450 -6.261 36.702 1.00 97.06 182 VAL A CA 1
ATOM 1320 C C . VAL A 1 182 ? -27.959 -6.026 36.591 1.00 97.06 182 VAL A C 1
ATOM 1322 O O . VAL A 1 182 ? -28.708 -6.394 37.502 1.00 97.06 182 VAL A O 1
ATOM 1325 N N . ALA A 1 183 ? -28.428 -5.466 35.474 1.00 96.31 183 ALA A N 1
ATOM 1326 C CA . ALA A 1 183 ? -29.850 -5.232 35.232 1.00 96.31 183 ALA A CA 1
ATOM 1327 C C . ALA A 1 183 ? -30.656 -6.543 35.182 1.00 96.31 183 ALA A C 1
ATOM 1329 O O . ALA A 1 183 ? -31.715 -6.644 35.809 1.00 96.31 183 ALA A O 1
ATOM 1330 N N . VAL A 1 184 ? -30.138 -7.573 34.501 1.00 95.94 184 VAL A N 1
ATOM 1331 C CA . VAL A 1 184 ? -30.767 -8.905 34.436 1.00 95.94 184 VAL A CA 1
ATOM 1332 C C . VAL A 1 184 ? -30.816 -9.561 35.814 1.00 95.94 184 VAL A C 1
ATOM 1334 O O . VAL A 1 184 ? -31.855 -10.104 36.199 1.00 95.94 184 VAL A O 1
ATOM 1337 N N . ARG A 1 185 ? -29.729 -9.478 36.591 1.00 95.50 185 ARG A N 1
ATOM 1338 C CA . ARG A 1 185 ? -29.679 -10.043 37.946 1.00 95.50 185 ARG A CA 1
ATOM 1339 C C . ARG A 1 185 ? -30.712 -9.396 38.866 1.00 95.50 185 ARG A C 1
ATOM 1341 O O . ARG A 1 185 ? -31.416 -10.116 39.564 1.00 95.50 185 ARG A O 1
ATOM 1348 N N . ARG A 1 186 ? -30.847 -8.064 38.830 1.00 94.19 186 ARG A N 1
ATOM 1349 C CA . ARG A 1 186 ? -31.839 -7.338 39.644 1.00 94.19 186 ARG A CA 1
ATOM 1350 C C . ARG A 1 186 ? -33.277 -7.752 39.333 1.00 94.19 186 ARG A C 1
ATOM 1352 O O . ARG A 1 186 ? -34.059 -7.914 40.261 1.00 94.19 186 ARG A O 1
ATOM 1359 N N . ARG A 1 187 ? -33.620 -7.970 38.058 1.00 93.75 187 ARG A N 1
ATOM 1360 C CA . ARG A 1 187 ? -34.974 -8.411 37.672 1.00 93.75 187 ARG A CA 1
ATOM 1361 C C . ARG A 1 187 ? -35.326 -9.796 38.215 1.00 93.75 187 ARG A C 1
ATOM 1363 O O . ARG A 1 187 ? -36.455 -9.994 38.636 1.00 93.75 187 ARG A O 1
ATOM 1370 N N . ARG A 1 188 ? -34.371 -10.731 38.242 1.00 90.62 188 ARG A N 1
ATOM 1371 C CA . ARG A 1 188 ? -34.605 -12.101 38.736 1.00 90.62 188 ARG A CA 1
ATOM 1372 C C . ARG A 1 188 ? -34.836 -12.191 40.242 1.00 90.62 188 ARG A C 1
ATOM 1374 O O . ARG A 1 188 ? -35.404 -13.168 40.690 1.00 90.62 188 ARG A O 1
ATOM 1381 N N . THR A 1 189 ? -34.360 -11.221 41.018 1.00 88.00 189 THR A N 1
ATOM 1382 C CA . THR A 1 189 ? -34.571 -11.191 42.476 1.00 88.00 189 THR A CA 1
ATOM 1383 C C . THR A 1 189 ? -35.903 -10.538 42.858 1.00 88.00 189 THR A C 1
ATOM 1385 O O . THR A 1 189 ? -36.353 -10.693 43.985 1.00 88.00 189 THR A O 1
ATOM 1388 N N . ALA A 1 190 ? -36.517 -9.787 41.941 1.00 79.94 190 ALA A N 1
ATOM 1389 C CA . ALA A 1 190 ? -37.778 -9.085 42.172 1.00 79.94 190 ALA A CA 1
ATOM 1390 C C . ALA A 1 190 ? -39.022 -9.860 41.687 1.00 79.94 190 ALA A C 1
ATOM 1392 O O . ALA A 1 190 ? -40.131 -9.359 41.855 1.00 79.94 190 ALA A O 1
ATOM 1393 N N . ALA A 1 191 ? -38.834 -11.030 41.070 1.00 65.81 191 ALA A N 1
ATOM 1394 C CA . ALA A 1 191 ? -39.883 -11.957 40.643 1.00 65.81 191 ALA A CA 1
ATOM 1395 C C . ALA A 1 191 ? -39.855 -13.202 41.535 1.00 65.81 191 ALA A C 1
ATOM 1397 O O . ALA A 1 191 ? -40.949 -13.730 41.822 1.00 65.81 191 ALA A O 1
#

Int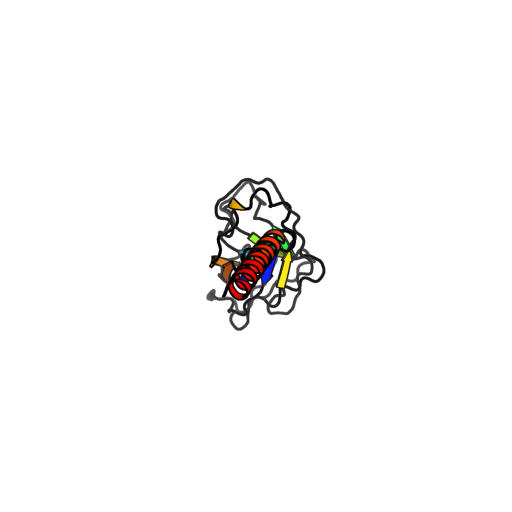erPro domains:
  IPR013424 PEP-CTERM protein-sorting domain [PF07589] (163-187)
  IPR013424 PEP-CTERM protein-sorting domain [TIGR02595] (164-188)

Sequence (191 aa):
MTVDWSDLSAVKFTATGANSAIEYPDATNYSFSDGIALLNFFTSSVVVQDLDGGSSTPGSTLTDSAGVVSSITIFDRLSSWNDSDPGAYPGGNGSDVTLWNTSTPTDMTFSMSSPAFNGEAVFDLSAYSAFTNLFPALNATGTVEIWNGSGTLGTWQVVGVTAVPEPSTYAVLAGLAALGFVAVRRRRTAA

Radius of gyration: 21.79 Å; chains: 1; bounding box: 63×37×71 Å

pLDDT: mean 71.95, std 16.72, range [39.22, 97.5]

Secondary structure (DSSP, 8-state):
-EEE-SSGGGEEEE----B-----TT-SSEEESS-EEETT-SSS---------EEBPTT---EETT--B-TTEEEE----TTTT-TTSSTT-SS--EEEEE-STT-PEEE-SSSBSEESEEEE--GGGGGGGGGSPPTT-EEEEEETTS--EEEEEEE--------HHHHHHHHHHHHHHHHHHHHHHH--